Protein AF-0000000067830759 (afdb_homodimer)

InterPro domains:
  IPR006659 Arsenate reductase [TIGR00014] (3-115)
  I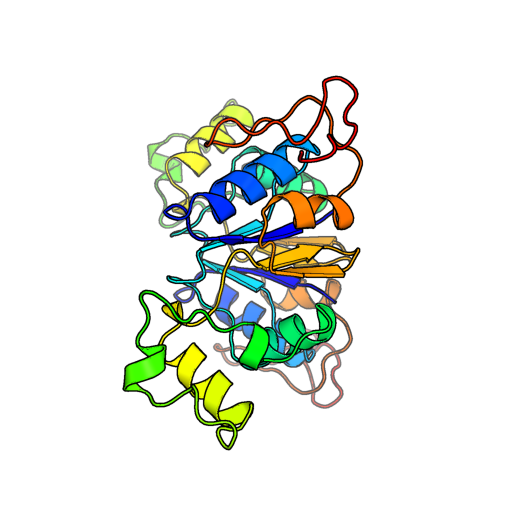PR006659 Arsenate reductase [cd03034] (3-114)
  IPR006660 Arsenate reductase-like [PF03960] (6-113)
  IPR006660 Arsenate reductase-like [PS51353] (2-132)
  IPR006660 Arsenate reductase-like [PTHR30041] (1-116)
  IPR036249 Thioredoxin-like superfamily [SSF52833] (2-135)

Secondary structure (DSSP, 8-state):
---EEEE-TT-HHHHHHHHHHHHTT---EEEETTTSPPPHHHHHHHHHHHTS-TGGGB--TTSSTTTTTTT-TT--HHHHHHHHHH-GGGB-S-EEEETTEEEE-SSGGGGGGGS----S-EE-TTS-EEE-TTSPBP---/---EEEE-TT-HHHHHHHHHHHHTT---EEEETTTSPPPHHHHHHHHHHHTS-TGGGB--TTSSTTTTTTT-TT--HHHHHHHHHH-GGGB-S-EEEETTEEEE-SSGGGGGGGS----S-EE-TTS-EEE-TTSPBP---

Foldseek 3Di:
DEKEKQADPVDQQRVQLCVQQVQLVDDYHYDPCQVPNDALVVLCVLCVQQVHASLVQFDDPPFCCVVVVVVDPVQDSVNSSVVCVVPVNGGQDTWMDAPQTIHRPVRSCVCVSRGPFGCAWDAGPVGRTQAHGNRDGDPDD/DEKEKQADPVDQQRVQLCVQQVQLVDDYHYDPCQVPNDALVVLCVLCVQQVHASLVQFDDPPFCCVVVVVVDPVQDSVNSSVVCVVPVNGGQDTWMDAPQTIHRPVRSCVCVSRGPAGCAWDAGPVGRTQAHGNRDGDPDD

Radius of gyration: 20.32 Å; Cα contacts (8 Å, |Δi|>4): 511; chains: 2; bounding box: 53×56×43 Å

Organism: Methylorubrum extorquens (strain ATCC 14718 / DSM 1338 / JCM 2805 / NCIMB 9133 / AM1) (NCBI:txid272630)

pLDDT: mean 97.2, std 5.73, range [47.38, 98.94]

Nearest PDB structures (foldseek):
  1sd8-assembly1_A  TM=9.709E-01  e=1.105E-21  Escherichia coli
  1j9b-assembly1_A  TM=9.717E-01  e=3.961E-21  Escherichia coli
  1sk2-assembly1_A  TM=9.693E-01  e=5.543E-21  Escherichia coli
  1sjz-assembly1_A  TM=9.707E-01  e=6.341E-21  Escherichia coli
  1sk0-assembly1_A  TM=9.709E-01  e=1.328E-20  Escherichia coli

Structure (mmCIF, N/CA/C/O backbone):
data_AF-0000000067830759-model_v1
#
loop_
_entity.id
_entity.type
_entity.pdbx_description
1 polymer 'Arsenate reductase'
#
loop_
_atom_site.group_PDB
_atom_site.id
_atom_site.type_symbol
_atom_site.label_atom_id
_atom_site.label_alt_id
_atom_site.label_comp_id
_atom_site.label_asym_id
_atom_site.label_entity_id
_atom_site.label_seq_id
_atom_site.pdbx_PDB_ins_code
_atom_site.Cartn_x
_atom_site.Cartn_y
_atom_site.Cartn_z
_atom_site.occupancy
_atom_site.B_iso_or_equiv
_atom_site.auth_seq_id
_atom_site.auth_comp_id
_atom_site.auth_asym_id
_atom_site.auth_atom_id
_atom_site.pdbx_PDB_model_num
ATOM 1 N N . MET A 1 1 ? 9.367 -6.402 8.219 1 93.12 1 MET A N 1
ATOM 2 C CA . MET A 1 1 ? 8.367 -5.402 8.578 1 93.12 1 MET A CA 1
ATOM 3 C C . MET A 1 1 ? 7.707 -4.824 7.332 1 93.12 1 MET A C 1
ATOM 5 O O . MET A 1 1 ? 8.383 -4.551 6.336 1 93.12 1 MET A O 1
ATOM 9 N N . ASP A 1 2 ? 6.395 -4.68 7.363 1 97.56 2 ASP A N 1
ATOM 10 C CA . ASP A 1 2 ? 5.707 -4.047 6.238 1 97.56 2 ASP A CA 1
ATOM 11 C C . ASP A 1 2 ? 5.598 -2.539 6.441 1 97.56 2 ASP A C 1
ATOM 13 O O . ASP A 1 2 ? 5.168 -2.078 7.5 1 97.56 2 ASP A O 1
ATOM 17 N N . VAL A 1 3 ? 6.008 -1.82 5.512 1 98.81 3 VAL A N 1
ATOM 18 C CA . VAL A 1 3 ? 5.898 -0.365 5.48 1 98.81 3 VAL A CA 1
ATOM 19 C C . VAL A 1 3 ? 5.094 0.069 4.262 1 98.81 3 VAL A C 1
ATOM 21 O O . VAL A 1 3 ? 5.324 -0.418 3.15 1 98.81 3 VAL A O 1
ATOM 24 N N . VAL A 1 4 ? 4.113 0.926 4.465 1 98.94 4 VAL A N 1
ATOM 25 C CA . VAL A 1 4 ? 3.383 1.563 3.373 1 98.94 4 VAL A CA 1
ATOM 26 C C . VAL A 1 4 ? 3.748 3.045 3.303 1 98.94 4 VAL A C 1
ATOM 28 O O . VAL A 1 4 ? 3.838 3.717 4.332 1 98.94 4 VAL A O 1
ATOM 31 N N . ILE A 1 5 ? 4.023 3.525 2.156 1 98.94 5 ILE A N 1
ATOM 32 C CA . ILE A 1 5 ? 4.238 4.957 1.984 1 98.94 5 ILE A CA 1
ATOM 33 C C . ILE A 1 5 ? 3.27 5.504 0.938 1 98.94 5 ILE A C 1
ATOM 35 O O . ILE A 1 5 ? 3.215 5 -0.187 1 98.94 5 ILE A O 1
ATOM 39 N N . TYR A 1 6 ? 2.41 6.441 1.299 1 98.94 6 TYR A N 1
ATOM 40 C CA . TYR A 1 6 ? 1.66 7.258 0.351 1 98.94 6 TYR A CA 1
ATOM 41 C C . TYR A 1 6 ? 2.547 8.336 -0.26 1 98.94 6 TYR A C 1
ATOM 43 O O . TYR A 1 6 ? 2.85 9.344 0.388 1 98.94 6 TYR A O 1
ATOM 51 N N . HIS A 1 7 ? 2.861 8.156 -1.511 1 98.81 7 HIS A N 1
ATOM 52 C CA . HIS A 1 7 ? 4.047 8.742 -2.125 1 98.81 7 HIS A CA 1
ATOM 53 C C . HIS A 1 7 ? 3.668 9.625 -3.312 1 98.81 7 HIS A C 1
ATOM 55 O O . HIS A 1 7 ? 2.701 9.336 -4.02 1 98.81 7 HIS A O 1
ATOM 61 N N . ASN A 1 8 ? 4.355 10.711 -3.434 1 98.44 8 ASN A N 1
ATOM 62 C CA . ASN A 1 8 ? 4.398 11.539 -4.637 1 98.44 8 ASN A CA 1
ATOM 63 C C . ASN A 1 8 ? 5.824 11.695 -5.156 1 98.44 8 ASN A C 1
ATOM 65 O O . ASN A 1 8 ? 6.641 12.383 -4.535 1 98.44 8 ASN A O 1
ATOM 69 N N . PRO A 1 9 ? 6.113 11.125 -6.293 1 98 9 PRO A N 1
ATOM 70 C CA . PRO A 1 9 ? 7.492 11.148 -6.781 1 98 9 PRO A CA 1
ATOM 71 C C . PRO A 1 9 ? 7.965 12.547 -7.168 1 98 9 PRO A C 1
ATOM 73 O O . PRO A 1 9 ? 9.164 12.781 -7.324 1 98 9 PRO A O 1
ATOM 76 N N . ASP A 1 10 ? 7.09 13.445 -7.332 1 97.94 10 ASP A N 1
ATOM 77 C CA . ASP A 1 10 ? 7.461 14.805 -7.723 1 97.94 10 ASP A CA 1
ATOM 78 C C . ASP A 1 10 ? 7.797 15.648 -6.5 1 97.94 10 ASP A C 1
ATOM 80 O O . ASP A 1 10 ? 8.195 16.812 -6.633 1 97.94 10 ASP A O 1
ATOM 84 N N . CYS A 1 11 ? 7.652 15.133 -5.383 1 98.38 11 CYS A N 1
ATOM 85 C CA . CYS A 1 11 ? 7.891 15.836 -4.125 1 98.38 11 CYS A CA 1
ATOM 86 C C . CYS A 1 11 ? 9.211 15.406 -3.5 1 98.38 11 CYS A C 1
ATOM 88 O O . CYS A 1 11 ? 9.391 14.227 -3.18 1 98.38 11 CYS A O 1
ATOM 90 N N . GLY A 1 12 ? 10.133 16.375 -3.244 1 98.62 12 GLY A N 1
ATOM 91 C CA . GLY A 1 12 ? 11.438 16.078 -2.664 1 98.62 12 GLY A CA 1
ATOM 92 C C . GLY A 1 12 ? 11.352 15.445 -1.288 1 98.62 12 GLY A C 1
ATOM 93 O O . GLY A 1 12 ? 12.086 14.5 -0.98 1 98.62 12 GLY A O 1
ATOM 94 N N . THR A 1 13 ? 10.484 15.953 -0.471 1 98.62 13 THR A N 1
ATOM 95 C CA . THR A 1 13 ? 10.305 15.391 0.863 1 98.62 13 THR A CA 1
ATOM 96 C C . THR A 1 13 ? 9.883 13.93 0.78 1 98.62 13 THR A C 1
ATOM 98 O O . THR A 1 13 ? 10.383 13.094 1.529 1 98.62 13 THR A O 1
ATOM 101 N N . SER A 1 14 ? 8.992 13.656 -0.14 1 98.81 14 SER A N 1
ATOM 102 C CA . SER A 1 14 ? 8.539 12.281 -0.325 1 98.81 14 SER A CA 1
ATOM 103 C C . SER A 1 14 ? 9.672 11.383 -0.807 1 98.81 14 SER A C 1
ATOM 105 O O . SER A 1 14 ? 9.836 10.266 -0.311 1 98.81 14 SER A O 1
ATOM 107 N N . ARG A 1 15 ? 10.414 11.852 -1.778 1 98.88 15 ARG A N 1
ATOM 108 C CA . ARG A 1 15 ? 11.539 11.07 -2.289 1 98.88 15 ARG A CA 1
ATOM 109 C C . ARG A 1 15 ? 12.586 10.844 -1.201 1 98.88 15 ARG A C 1
ATOM 111 O O . ARG A 1 15 ? 13.141 9.742 -1.09 1 98.88 15 ARG A O 1
ATOM 118 N N . ASN A 1 16 ? 12.852 11.836 -0.396 1 98.88 16 ASN A N 1
ATOM 119 C CA . ASN A 1 16 ? 13.781 11.672 0.713 1 98.88 16 ASN A CA 1
ATOM 120 C C . ASN A 1 16 ? 13.273 10.664 1.735 1 98.88 16 ASN A C 1
ATOM 122 O O . ASN A 1 16 ? 14.047 9.859 2.262 1 98.88 16 ASN A O 1
ATOM 126 N N . THR A 1 17 ? 12 10.75 2.066 1 98.94 17 THR A N 1
ATOM 127 C CA . THR A 1 17 ? 11.398 9.797 2.996 1 98.94 17 THR A CA 1
ATOM 128 C C . THR A 1 17 ? 11.531 8.375 2.467 1 98.94 17 THR A C 1
ATOM 130 O O . THR A 1 17 ? 11.914 7.465 3.205 1 98.94 17 THR A O 1
ATOM 133 N N . LEU A 1 18 ? 11.219 8.211 1.165 1 98.88 18 LEU A N 1
ATOM 134 C CA . LEU A 1 18 ? 11.383 6.91 0.52 1 98.88 18 LEU A CA 1
ATOM 135 C C . LEU A 1 18 ? 12.828 6.43 0.628 1 98.88 18 LEU A C 1
ATOM 137 O O . LEU A 1 18 ? 13.078 5.262 0.937 1 98.88 18 LEU A O 1
ATOM 141 N N . GLY A 1 19 ? 13.781 7.332 0.393 1 98.75 19 GLY A N 1
ATOM 142 C CA . GLY A 1 19 ? 15.195 7.004 0.532 1 98.75 19 GLY A CA 1
ATOM 143 C C . GLY A 1 19 ? 15.562 6.527 1.925 1 98.75 19 GLY A C 1
ATOM 144 O O . GLY A 1 19 ? 16.312 5.566 2.078 1 98.75 19 GLY A O 1
ATOM 145 N N . LEU A 1 20 ? 15.023 7.176 2.918 1 98.81 20 LEU A N 1
ATOM 146 C CA . LEU A 1 20 ? 15.297 6.816 4.305 1 98.81 20 LEU A CA 1
ATOM 147 C C . LEU A 1 20 ? 14.727 5.441 4.633 1 98.81 20 LEU A C 1
ATOM 149 O O . LEU A 1 20 ? 15.336 4.668 5.375 1 98.81 20 LEU A O 1
ATOM 153 N N . ILE A 1 21 ? 13.562 5.102 4.156 1 98.88 21 ILE A N 1
ATOM 154 C CA . ILE A 1 21 ? 12.969 3.785 4.359 1 98.88 21 ILE A CA 1
ATOM 155 C C . ILE A 1 21 ? 13.883 2.713 3.768 1 98.88 21 ILE A C 1
ATOM 157 O O . ILE A 1 21 ? 14.188 1.718 4.426 1 98.88 21 ILE A O 1
ATOM 161 N N . ARG A 1 22 ? 14.336 2.938 2.539 1 98.69 22 ARG A N 1
ATOM 162 C CA . ARG A 1 22 ? 15.188 1.969 1.855 1 98.69 22 ARG A CA 1
ATOM 163 C C . ARG A 1 22 ? 16.562 1.874 2.523 1 98.69 22 ARG A C 1
ATOM 165 O O . ARG A 1 22 ? 17.156 0.798 2.572 1 98.69 22 ARG A O 1
ATOM 172 N N . ASN A 1 23 ? 17.031 3.006 3.07 1 98.56 23 ASN A N 1
ATOM 173 C CA . ASN A 1 23 ? 18.281 3.014 3.801 1 98.56 23 ASN A CA 1
ATOM 174 C C . ASN A 1 23 ? 18.203 2.178 5.074 1 98.56 23 ASN A C 1
ATOM 176 O O . ASN A 1 23 ? 19.234 1.812 5.652 1 98.56 23 ASN A O 1
ATOM 180 N N . ALA A 1 24 ? 17.078 1.89 5.57 1 98.38 24 ALA A N 1
ATOM 181 C CA . ALA A 1 24 ? 16.875 1.008 6.715 1 98.38 24 ALA A CA 1
ATOM 182 C C . ALA A 1 24 ? 16.812 -0.452 6.277 1 98.38 24 ALA A C 1
ATOM 184 O O . ALA A 1 24 ? 16.562 -1.341 7.098 1 98.38 24 ALA A O 1
ATOM 185 N N . GLY A 1 25 ? 16.891 -0.734 4.961 1 97.88 25 GLY A N 1
ATOM 186 C CA . GLY A 1 25 ? 16.891 -2.088 4.426 1 97.88 25 GLY A CA 1
ATOM 187 C C . GLY A 1 25 ? 15.492 -2.582 4.082 1 97.88 25 GLY A C 1
ATOM 188 O O . GLY A 1 25 ? 15.273 -3.787 3.955 1 97.88 25 GLY A O 1
ATOM 189 N N . ILE A 1 26 ? 14.562 -1.688 3.977 1 98.5 26 ILE A N 1
ATOM 190 C CA . ILE A 1 26 ? 13.164 -2.072 3.775 1 98.5 26 ILE A CA 1
ATOM 191 C C . ILE A 1 26 ? 12.695 -1.591 2.406 1 98.5 26 ILE A C 1
ATOM 193 O O . ILE A 1 26 ? 12.867 -0.422 2.055 1 98.5 26 ILE A O 1
ATOM 197 N N . GLU A 1 27 ? 12.18 -2.465 1.561 1 98.5 27 GLU A N 1
ATOM 198 C CA . GLU A 1 27 ? 11.406 -2.035 0.396 1 98.5 27 GLU A CA 1
ATOM 199 C C . GLU A 1 27 ? 9.93 -1.898 0.733 1 98.5 27 GLU A C 1
ATOM 201 O O . GLU A 1 27 ? 9.266 -2.885 1.074 1 98.5 27 GLU A O 1
ATOM 206 N N . PRO A 1 28 ? 9.406 -0.713 0.685 1 98.88 28 PRO A N 1
ATOM 207 C CA . PRO A 1 28 ? 8.039 -0.484 1.142 1 98.88 28 PRO A CA 1
ATOM 208 C C . PRO A 1 28 ? 7 -0.779 0.063 1 98.88 28 PRO A C 1
ATOM 210 O O . PRO A 1 28 ? 7.344 -0.907 -1.114 1 98.88 28 PRO A O 1
ATOM 213 N N . HIS A 1 29 ? 5.785 -0.976 0.48 1 98.88 29 HIS A N 1
ATOM 214 C CA . HIS A 1 29 ? 4.633 -0.839 -0.406 1 98.88 29 HIS A CA 1
ATOM 215 C C . HIS A 1 29 ? 4.379 0.622 -0.759 1 98.88 29 HIS A C 1
ATOM 217 O O . HIS A 1 29 ? 4.047 1.427 0.114 1 98.88 29 HIS A O 1
ATOM 223 N N . VAL A 1 30 ? 4.531 0.949 -2.008 1 98.88 30 VAL A N 1
ATOM 224 C CA . VAL A 1 30 ? 4.375 2.33 -2.451 1 98.88 30 VAL A CA 1
ATOM 225 C C . VAL A 1 30 ? 2.971 2.535 -3.016 1 98.88 30 VAL A C 1
ATOM 227 O O . VAL A 1 30 ? 2.547 1.809 -3.918 1 98.88 30 VAL A O 1
ATOM 230 N N . VAL A 1 31 ? 2.273 3.455 -2.443 1 98.75 31 VAL A N 1
ATOM 231 C CA . VAL A 1 31 ? 0.992 3.893 -2.986 1 98.75 31 VAL A CA 1
ATOM 232 C C . VAL A 1 31 ? 1.136 5.289 -3.586 1 98.75 31 VAL A C 1
ATOM 234 O O . VAL A 1 31 ? 1.355 6.266 -2.861 1 98.75 31 VAL A O 1
ATOM 237 N N . LYS A 1 32 ? 1.03 5.332 -4.879 1 98.44 32 LYS A N 1
ATOM 238 C CA . LYS A 1 32 ? 0.902 6.656 -5.484 1 98.44 32 LYS A CA 1
ATOM 239 C C . LYS A 1 32 ? -0.509 7.207 -5.305 1 98.44 32 LYS A C 1
ATOM 241 O O . LYS A 1 32 ? -1.38 6.988 -6.148 1 98.44 32 LYS A O 1
ATOM 246 N N . TYR A 1 33 ? -0.676 7.992 -4.25 1 98.25 33 TYR A N 1
ATOM 247 C CA . TYR A 1 33 ? -1.995 8.266 -3.689 1 98.25 33 TYR A CA 1
ATOM 248 C C . TYR A 1 33 ? -2.805 9.164 -4.613 1 98.25 33 TYR A C 1
ATOM 250 O O . TYR A 1 33 ? -4.035 9.195 -4.539 1 98.25 33 TYR A O 1
ATOM 258 N N . LEU A 1 34 ? -2.178 9.969 -5.496 1 98 34 LEU A N 1
ATOM 259 C CA . LEU A 1 34 ? -2.934 10.797 -6.43 1 98 34 LEU A CA 1
ATOM 260 C C . LEU A 1 34 ? -3.672 9.938 -7.449 1 98 34 LEU A C 1
ATOM 262 O O . LEU A 1 34 ? -4.758 10.305 -7.902 1 98 34 LEU A O 1
ATOM 266 N N . LYS A 1 35 ? -3.125 8.797 -7.781 1 95.75 35 LYS A N 1
ATOM 267 C CA . LYS A 1 35 ? -3.74 7.871 -8.727 1 95.75 35 LYS A CA 1
ATOM 268 C C . LYS A 1 35 ? -4.66 6.887 -8.008 1 95.75 35 LYS A C 1
ATOM 270 O O . LYS A 1 35 ? -5.664 6.441 -8.57 1 95.75 35 LYS A O 1
ATOM 275 N N . THR A 1 36 ? -4.238 6.512 -6.855 1 96.94 36 THR A N 1
ATOM 276 C CA . THR A 1 36 ? -4.996 5.578 -6.031 1 96.94 36 THR A CA 1
ATOM 277 C C . THR A 1 36 ? -5.141 6.105 -4.605 1 96.94 36 THR A C 1
ATOM 279 O O . THR A 1 36 ? -4.496 5.609 -3.684 1 96.94 36 THR A O 1
ATOM 282 N N . PRO A 1 37 ? -6.039 7.02 -4.453 1 97.69 37 PRO A N 1
ATOM 283 C CA . PRO A 1 37 ? -6.172 7.617 -3.121 1 97.69 37 PRO A CA 1
ATOM 284 C C . PRO A 1 37 ? -6.766 6.656 -2.096 1 97.69 37 PRO A C 1
ATOM 286 O O . PRO A 1 37 ? -7.566 5.785 -2.451 1 97.69 37 PRO A O 1
ATOM 289 N N . PRO A 1 38 ? -6.301 6.77 -0.823 1 98 38 PRO A N 1
ATOM 290 C CA . PRO A 1 38 ? -7.02 6.031 0.218 1 98 38 PRO A CA 1
ATOM 291 C C . PRO A 1 38 ? -8.469 6.484 0.375 1 98 38 PRO A C 1
ATOM 293 O O . PRO A 1 38 ? -8.773 7.66 0.163 1 98 38 PRO A O 1
ATOM 296 N N . ASN A 1 39 ? -9.281 5.543 0.723 1 96.94 39 ASN A N 1
ATOM 297 C CA . ASN A 1 39 ? -10.664 5.934 0.948 1 96.94 39 ASN A CA 1
ATOM 298 C C . ASN A 1 39 ? -10.82 6.738 2.236 1 96.94 39 ASN A C 1
ATOM 300 O O . ASN A 1 39 ? -9.93 6.73 3.088 1 96.94 39 ASN A O 1
ATOM 304 N N . ARG A 1 40 ? -11.961 7.414 2.379 1 97.31 40 ARG A N 1
ATOM 305 C CA . ARG A 1 40 ? -12.148 8.359 3.479 1 97.31 40 ARG A CA 1
ATOM 306 C C . ARG A 1 40 ? -12.047 7.652 4.828 1 97.31 40 ARG A C 1
ATOM 308 O O . ARG A 1 40 ? -11.555 8.234 5.801 1 97.31 40 ARG A O 1
ATOM 315 N N . ILE A 1 41 ? -12.508 6.441 4.938 1 98.19 41 ILE A N 1
ATOM 316 C CA . ILE A 1 41 ? -12.43 5.695 6.188 1 98.19 41 ILE A CA 1
ATOM 317 C C . ILE A 1 41 ? -10.969 5.504 6.59 1 98.19 41 ILE A C 1
ATOM 319 O O . ILE A 1 41 ? -10.594 5.754 7.738 1 98.19 41 ILE A O 1
ATOM 323 N N . LEU A 1 42 ? -10.195 5.082 5.648 1 98.69 42 LEU A N 1
ATOM 324 C CA . LEU A 1 42 ? -8.781 4.867 5.91 1 98.69 42 LEU A CA 1
ATOM 325 C C . LEU A 1 42 ? -8.086 6.184 6.246 1 98.69 42 LEU A C 1
ATOM 327 O O . LEU A 1 42 ? -7.25 6.234 7.152 1 98.69 42 LEU A O 1
ATOM 331 N N . VAL A 1 43 ? -8.414 7.285 5.543 1 98.75 43 VAL A N 1
ATOM 332 C CA . VAL A 1 43 ? -7.816 8.586 5.824 1 98.75 43 VAL A CA 1
ATOM 333 C C . VAL A 1 43 ? -8.078 8.969 7.277 1 98.75 43 VAL A C 1
ATOM 335 O O . VAL A 1 43 ? -7.164 9.414 7.98 1 98.75 43 VAL A O 1
ATOM 338 N N . ARG A 1 44 ? -9.266 8.852 7.723 1 98.62 44 ARG A N 1
ATOM 339 C CA . ARG A 1 44 ? -9.609 9.164 9.102 1 98.62 44 ARG A CA 1
ATOM 340 C C . ARG A 1 44 ? -8.805 8.305 10.07 1 98.62 44 ARG A C 1
ATOM 342 O O . ARG A 1 44 ? -8.273 8.812 11.07 1 98.62 44 ARG A O 1
ATOM 349 N N . GLN A 1 45 ? -8.688 7.039 9.797 1 98.56 45 GLN A N 1
ATOM 350 C CA . GLN A 1 45 ? -7.934 6.121 10.641 1 98.56 45 GLN A CA 1
ATOM 351 C C . GLN A 1 45 ? -6.461 6.52 10.703 1 98.56 45 GLN A C 1
ATOM 353 O O . GLN A 1 45 ? -5.836 6.453 11.758 1 98.56 45 GLN A O 1
ATOM 358 N N . LEU A 1 46 ? -5.949 6.875 9.523 1 98.75 46 LEU A N 1
ATOM 359 C CA . LEU A 1 46 ? -4.543 7.266 9.469 1 98.75 46 LEU A CA 1
ATOM 360 C C . LEU A 1 46 ? -4.293 8.516 10.305 1 98.75 46 LEU A C 1
ATOM 362 O O . LEU A 1 46 ? -3.285 8.609 11.008 1 98.75 46 LEU A O 1
ATOM 366 N N . ALA A 1 47 ? -5.172 9.523 10.219 1 98.69 47 ALA A N 1
ATOM 367 C CA . ALA A 1 47 ? -5.051 10.719 11.055 1 98.69 47 ALA A CA 1
ATOM 368 C C . ALA A 1 47 ? -5.047 10.359 12.539 1 98.69 47 ALA A C 1
ATOM 370 O O . ALA A 1 47 ? -4.188 10.82 13.289 1 98.69 47 ALA A O 1
ATOM 371 N N . GLU A 1 48 ? -5.969 9.508 12.93 1 98.56 48 GLU A N 1
ATOM 372 C CA . GLU A 1 48 ? -6.082 9.078 14.32 1 98.56 48 GLU A CA 1
ATOM 373 C C . GLU A 1 48 ? -4.812 8.375 14.789 1 98.56 48 GLU A C 1
ATOM 375 O O . GLU A 1 48 ? -4.281 8.688 15.852 1 98.56 48 GLU A O 1
ATOM 380 N N . ARG A 1 49 ? -4.312 7.512 14.008 1 98.56 49 ARG A N 1
ATOM 381 C CA . ARG A 1 49 ? -3.129 6.738 14.367 1 98.56 49 ARG A CA 1
ATOM 382 C C . ARG A 1 49 ? -1.885 7.617 14.398 1 98.56 49 ARG A C 1
ATOM 384 O O . ARG A 1 49 ? -0.941 7.344 15.141 1 98.56 49 ARG A O 1
ATOM 391 N N . ALA A 1 50 ? -1.897 8.648 13.586 1 98.56 50 ALA A N 1
ATOM 392 C CA . ALA A 1 50 ? -0.779 9.586 13.57 1 98.56 50 ALA A CA 1
ATOM 393 C C . ALA A 1 50 ? -0.867 10.562 14.742 1 98.56 50 ALA A C 1
ATOM 395 O O . ALA A 1 50 ? 0.063 11.336 14.992 1 98.56 50 ALA A O 1
ATOM 396 N N . GLY A 1 51 ? -2.01 10.586 15.438 1 98.5 51 GLY A N 1
ATOM 397 C CA . GLY A 1 51 ? -2.203 11.477 16.578 1 98.5 51 GLY A CA 1
ATOM 398 C C . GLY A 1 51 ? -2.484 12.914 16.156 1 98.5 51 GLY A C 1
ATOM 399 O O . GLY A 1 51 ? -2.127 13.852 16.875 1 98.5 51 GLY A O 1
ATOM 400 N N . ILE A 1 52 ? -3.045 13.062 15.016 1 98.5 52 ILE A N 1
ATOM 401 C CA . ILE A 1 52 ? -3.359 14.391 14.516 1 98.5 52 ILE A CA 1
ATOM 402 C C . ILE A 1 52 ? -4.809 14.438 14.031 1 98.5 52 ILE A C 1
ATOM 404 O O . ILE A 1 52 ? -5.48 13.398 13.977 1 98.5 52 ILE A O 1
ATOM 408 N N . THR A 1 53 ? -5.305 15.625 13.703 1 98.38 53 THR A N 1
ATOM 409 C CA . THR A 1 53 ? -6.664 15.773 13.188 1 98.38 53 THR A CA 1
ATOM 410 C C . THR A 1 53 ? -6.699 15.57 11.68 1 98.38 53 THR A C 1
ATOM 412 O O . THR A 1 53 ? -5.66 15.609 11.016 1 98.38 53 THR A O 1
ATOM 415 N N . VAL A 1 54 ? -7.867 15.391 11.172 1 98.75 54 VAL A N 1
ATOM 416 C CA . VAL A 1 54 ? -8.031 15.328 9.727 1 98.75 54 VAL A CA 1
ATOM 417 C C . VAL A 1 54 ? -7.539 16.625 9.094 1 98.75 54 VAL A C 1
ATOM 419 O O . VAL A 1 54 ? -6.891 16.609 8.047 1 98.75 54 VAL A O 1
ATOM 422 N N . ARG A 1 55 ? -7.852 17.734 9.773 1 98.62 55 ARG A N 1
ATOM 423 C CA . ARG A 1 55 ? -7.418 19.047 9.273 1 98.62 55 ARG A CA 1
ATOM 424 C C . ARG A 1 55 ? -5.895 19.125 9.203 1 98.62 55 ARG A C 1
ATOM 426 O O . ARG A 1 55 ? -5.348 19.719 8.273 1 98.62 55 ARG A O 1
ATOM 433 N N . ASP A 1 56 ? -5.25 18.547 10.117 1 98.19 56 ASP A N 1
ATOM 434 C CA . ASP A 1 56 ? -3.791 18.562 10.148 1 98.19 56 ASP A CA 1
ATOM 435 C C . ASP A 1 56 ? -3.207 17.812 8.945 1 98.19 56 ASP A C 1
ATOM 437 O O . ASP A 1 56 ? -2.027 17.969 8.633 1 98.19 56 ASP A O 1
ATOM 441 N N . LEU A 1 57 ? -3.936 17.031 8.242 1 98.5 57 LEU A N 1
ATOM 442 C CA . LEU A 1 57 ? -3.465 16.234 7.105 1 98.5 57 LEU A CA 1
ATOM 443 C C . LEU A 1 57 ? -3.566 17.031 5.809 1 98.5 57 LEU A C 1
ATOM 445 O O . LEU A 1 57 ? -3.123 16.578 4.758 1 98.5 57 LEU A O 1
ATOM 449 N N . LEU A 1 58 ? -4.121 18.156 5.879 1 98.69 58 LEU A N 1
ATOM 450 C CA . LEU A 1 58 ? -4.387 18.891 4.645 1 98.69 58 LEU A CA 1
ATOM 451 C C . LEU A 1 58 ? -3.141 19.641 4.18 1 98.69 58 LEU A C 1
ATOM 453 O O . LEU A 1 58 ? -2.414 20.219 4.996 1 98.69 58 LEU A O 1
ATOM 457 N N . ARG A 1 59 ? -3.018 19.531 2.9 1 98.38 59 ARG A N 1
ATOM 458 C CA . ARG A 1 59 ? -2.066 20.375 2.186 1 98.38 59 ARG A CA 1
ATOM 459 C C . ARG A 1 59 ? -2.73 21.672 1.704 1 98.38 59 ARG A C 1
ATOM 461 O O . ARG A 1 59 ? -3.793 21.625 1.081 1 98.38 59 ARG A O 1
ATOM 468 N N . GLU A 1 60 ? -2.119 22.766 1.99 1 97.81 60 GLU A N 1
ATOM 469 C CA . GLU A 1 60 ? -2.721 24.047 1.627 1 97.81 60 GLU A CA 1
ATOM 470 C C . GLU A 1 60 ? -2.182 24.562 0.292 1 97.81 60 GLU A C 1
ATOM 472 O O . GLU A 1 60 ? -2.947 24.797 -0.641 1 97.81 60 GLU A O 1
ATOM 477 N N . LYS A 1 61 ? -0.895 24.625 0.207 1 97.12 61 LYS A N 1
ATOM 478 C CA . LYS A 1 61 ? -0.252 25.219 -0.963 1 97.12 61 LYS A CA 1
ATOM 479 C C . LYS A 1 61 ? -0.411 24.328 -2.189 1 97.12 61 LYS A C 1
ATOM 481 O O . LYS A 1 61 ? -0.25 23.109 -2.1 1 97.12 61 LYS A O 1
ATOM 486 N N . GLY A 1 62 ? -0.687 24.969 -3.277 1 97.56 62 GLY A N 1
ATOM 487 C CA . GLY A 1 62 ? -0.78 24.234 -4.523 1 97.56 62 GLY A CA 1
ATOM 488 C C . GLY A 1 62 ? -2.031 23.375 -4.617 1 97.56 62 GLY A C 1
ATOM 489 O O . GLY A 1 62 ? -2.068 22.406 -5.375 1 97.56 62 GLY A O 1
ATOM 490 N N . THR A 1 63 ? -2.984 23.609 -3.852 1 98.5 63 THR A N 1
ATOM 491 C CA . THR A 1 63 ? -4.23 22.859 -3.826 1 98.5 63 THR A CA 1
ATOM 492 C C . THR A 1 63 ? -5.434 23.797 -3.865 1 98.5 63 THR A C 1
ATOM 494 O O . THR A 1 63 ? -5.281 25.016 -3.73 1 98.5 63 THR A O 1
ATOM 497 N N . PRO A 1 64 ? -6.594 23.328 -4.023 1 98.56 64 PRO A N 1
ATOM 498 C CA . PRO A 1 64 ? -7.777 24.188 -4.004 1 98.56 64 PRO A CA 1
ATOM 499 C C . PRO A 1 64 ? -8.227 24.531 -2.586 1 98.56 64 PRO A C 1
ATOM 501 O O . PRO A 1 64 ? -9.367 24.953 -2.381 1 98.56 64 PRO A O 1
ATOM 504 N N . TYR A 1 65 ? -7.434 24.328 -1.641 1 98.62 65 TYR A N 1
ATOM 505 C CA . TYR A 1 65 ? -7.715 24.516 -0.22 1 98.62 65 TYR A CA 1
ATOM 506 C C . TYR A 1 65 ? -8.414 25.844 0.034 1 98.62 65 TYR A C 1
ATOM 508 O O . TYR A 1 65 ? -9.492 25.875 0.63 1 98.62 65 TYR A O 1
ATOM 516 N N . ALA A 1 66 ? -7.855 26.875 -0.386 1 98.25 66 ALA A N 1
ATOM 517 C CA . ALA A 1 66 ? -8.406 28.219 -0.169 1 98.25 66 ALA A CA 1
ATOM 518 C C . ALA A 1 66 ? -9.695 28.406 -0.96 1 98.25 66 ALA A C 1
ATOM 520 O O . ALA A 1 66 ? -10.68 28.922 -0.428 1 98.25 66 ALA A O 1
ATOM 521 N N . ASP A 1 67 ? -9.695 28 -2.229 1 98.44 67 ASP A N 1
ATOM 522 C CA . ASP A 1 67 ? -10.844 28.156 -3.105 1 98.44 67 ASP A CA 1
ATOM 523 C C . ASP A 1 67 ? -12.07 27.422 -2.545 1 98.44 67 ASP A C 1
ATOM 525 O O . ASP A 1 67 ? -13.203 27.875 -2.736 1 98.44 67 ASP A O 1
ATOM 529 N N . LEU A 1 68 ? -11.812 26.328 -1.845 1 98.5 68 LEU A N 1
ATOM 530 C CA . LEU A 1 68 ? -12.898 25.516 -1.325 1 98.5 68 LEU A CA 1
ATOM 531 C C . LEU A 1 68 ? -13.328 25.984 0.062 1 98.5 68 LEU A C 1
ATOM 533 O O . LEU A 1 68 ? -14.227 25.406 0.671 1 98.5 68 LEU A O 1
ATOM 537 N N . GLY A 1 69 ? -12.617 26.984 0.614 1 98.5 69 GLY A N 1
ATOM 538 C CA . GLY A 1 69 ? -12.969 27.547 1.91 1 98.5 69 GLY A CA 1
ATOM 539 C C . GLY A 1 69 ? -12.625 26.625 3.068 1 98.5 69 GLY A C 1
ATOM 540 O O . GLY A 1 69 ? -13.305 26.625 4.094 1 98.5 69 GLY A O 1
ATOM 541 N N . LEU A 1 70 ? -11.602 25.859 2.975 1 98.56 70 LEU A N 1
ATOM 542 C CA . LEU A 1 70 ? -11.312 24.812 3.951 1 98.56 70 LEU A CA 1
ATOM 543 C C . LEU A 1 70 ? -10.602 25.391 5.172 1 98.56 70 LEU A C 1
ATOM 545 O O . LEU A 1 70 ? -10.438 24.703 6.18 1 98.56 70 LEU A O 1
ATOM 549 N N . ALA A 1 71 ? -10.227 26.625 5.129 1 97.75 71 ALA A N 1
ATOM 550 C CA . ALA A 1 71 ? -9.594 27.297 6.27 1 97.75 71 ALA A CA 1
ATOM 551 C C . ALA A 1 71 ? -10.625 27.609 7.352 1 97.75 71 ALA A C 1
ATOM 553 O O . ALA A 1 71 ? -10.258 27.922 8.484 1 97.75 71 ALA A O 1
ATOM 554 N N . ASP A 1 72 ? -11.875 27.641 7.008 1 98.31 72 ASP A N 1
ATOM 555 C CA . ASP A 1 72 ? -12.953 27.922 7.949 1 98.31 72 ASP A CA 1
ATOM 556 C C . ASP A 1 72 ? -13.016 26.875 9.055 1 98.31 72 ASP A C 1
ATOM 558 O O . ASP A 1 72 ? -13.227 25.688 8.789 1 98.31 72 ASP A O 1
ATOM 562 N N . PRO A 1 73 ? -12.922 27.281 10.289 1 97.06 73 PRO A N 1
ATOM 563 C CA . PRO A 1 73 ? -12.883 26.328 11.398 1 97.06 73 PRO A CA 1
ATOM 564 C C . PRO A 1 73 ? -14.211 25.594 11.594 1 97.06 73 PRO A C 1
ATOM 566 O O . PRO A 1 73 ? -14.266 24.594 12.32 1 97.06 73 PRO A O 1
ATOM 569 N N . SER A 1 74 ? -15.203 26.047 10.992 1 98.12 74 SER A N 1
ATOM 570 C CA . SER A 1 74 ? -16.516 25.422 11.148 1 98.12 74 SER A CA 1
ATOM 571 C C . SER A 1 74 ? -16.641 24.203 10.227 1 98.12 74 SER A C 1
ATOM 573 O O . SER A 1 74 ? -17.562 23.406 10.383 1 98.12 74 SER A O 1
ATOM 575 N N . VAL A 1 75 ? -15.75 24.094 9.242 1 98.44 75 VAL A N 1
ATOM 576 C CA . VAL A 1 75 ? -15.766 22.938 8.359 1 98.44 75 VAL A CA 1
ATOM 577 C C . VAL A 1 75 ? -15.453 21.672 9.164 1 98.44 75 VAL A C 1
ATOM 579 O O . VAL A 1 75 ? -14.445 21.609 9.867 1 98.44 75 VAL A O 1
ATOM 582 N N . THR A 1 76 ? -16.312 20.672 9.062 1 98.38 76 THR A N 1
ATOM 583 C CA . THR A 1 76 ? -16.219 19.484 9.891 1 98.38 76 THR A CA 1
ATOM 584 C C . THR A 1 76 ? -15.242 18.484 9.281 1 98.38 76 THR A C 1
ATOM 586 O O . THR A 1 76 ? -14.883 18.594 8.109 1 98.38 76 THR A O 1
ATOM 589 N N . ASP A 1 77 ? -14.891 17.547 10.086 1 98.31 77 ASP A N 1
ATOM 590 C CA . ASP A 1 77 ? -14.031 16.484 9.594 1 98.31 77 ASP A CA 1
ATOM 591 C C . ASP A 1 77 ? -14.664 15.766 8.398 1 98.31 77 ASP A C 1
ATOM 593 O O . ASP A 1 77 ? -13.977 15.438 7.43 1 98.31 77 ASP A O 1
ATOM 597 N N . ASP A 1 78 ? -15.93 15.508 8.5 1 98.5 78 ASP A N 1
ATOM 598 C CA . ASP A 1 78 ? -16.609 14.828 7.406 1 98.5 78 ASP A CA 1
ATOM 599 C C . ASP A 1 78 ? -16.531 15.648 6.117 1 98.5 78 ASP A C 1
ATOM 601 O O . ASP A 1 78 ? -16.312 15.086 5.039 1 98.5 78 ASP A O 1
ATOM 605 N N . GLN A 1 79 ? -16.672 16.875 6.262 1 98.69 79 GLN A N 1
ATOM 606 C CA . GLN A 1 79 ? -16.578 17.75 5.102 1 98.69 79 GLN A CA 1
ATOM 607 C C . GLN A 1 79 ? -15.148 17.781 4.555 1 98.69 79 GLN A C 1
ATOM 609 O O . GLN A 1 79 ? -14.945 17.844 3.34 1 98.69 79 GLN A O 1
ATOM 614 N N . LEU A 1 80 ? -14.211 17.812 5.438 1 98.81 80 LEU A N 1
ATOM 615 C CA . LEU A 1 80 ? -12.812 17.75 5.016 1 98.81 80 LEU A CA 1
ATOM 616 C C . LEU A 1 80 ? -12.539 16.438 4.27 1 98.81 80 LEU A C 1
ATOM 618 O O . LEU A 1 80 ? -11.859 16.453 3.234 1 98.81 80 LEU A O 1
ATOM 622 N N . LEU A 1 81 ? -13.031 15.391 4.777 1 98.75 81 LEU A N 1
ATOM 623 C CA . LEU A 1 81 ? -12.836 14.086 4.145 1 98.75 81 LEU A CA 1
ATOM 624 C C . LEU A 1 81 ? -13.5 14.047 2.771 1 98.75 81 LEU A C 1
ATOM 626 O O . LEU A 1 81 ? -12.953 13.461 1.833 1 98.75 81 LEU A O 1
ATOM 630 N N . ASP A 1 82 ? -14.656 14.672 2.635 1 98.31 82 ASP A N 1
ATOM 631 C CA . ASP A 1 82 ? -15.297 14.805 1.328 1 98.31 82 ASP A CA 1
ATOM 632 C C . ASP A 1 82 ? -14.391 15.547 0.348 1 98.31 82 ASP A C 1
ATOM 634 O O . ASP A 1 82 ? -14.258 15.141 -0.811 1 98.31 82 ASP A O 1
ATOM 638 N N . ALA A 1 83 ? -13.844 16.609 0.824 1 98.69 83 ALA A N 1
ATOM 639 C CA . ALA A 1 83 ? -12.961 17.406 -0.016 1 98.69 83 ALA A CA 1
ATOM 640 C C . ALA A 1 83 ? -11.742 16.609 -0.461 1 98.69 83 ALA A C 1
ATOM 642 O O . ALA A 1 83 ? -11.344 16.672 -1.628 1 98.69 83 ALA A O 1
ATOM 643 N N . ILE A 1 84 ? -11.203 15.836 0.438 1 98.62 84 ILE A N 1
ATOM 644 C CA . ILE A 1 84 ? -10.031 15.023 0.121 1 98.62 84 ILE A CA 1
ATOM 645 C C . ILE A 1 84 ? -10.398 13.977 -0.93 1 98.62 84 ILE A C 1
ATOM 647 O O . ILE A 1 84 ? -9.633 13.727 -1.861 1 98.62 84 ILE A O 1
ATOM 651 N N . GLU A 1 85 ? -11.516 13.375 -0.738 1 97.44 85 GLU A N 1
ATOM 652 C CA . GLU A 1 85 ? -11.984 12.383 -1.694 1 97.44 85 GLU A CA 1
ATOM 653 C C . GLU A 1 85 ? -12.148 12.984 -3.086 1 97.44 85 GLU A C 1
ATOM 655 O O . GLU A 1 85 ? -11.781 12.367 -4.086 1 97.44 85 GLU A O 1
ATOM 660 N N . ALA A 1 86 ? -12.648 14.148 -3.115 1 98 86 ALA A N 1
ATOM 661 C CA . ALA A 1 86 ? -12.891 14.836 -4.387 1 98 86 ALA A CA 1
ATOM 662 C C . ALA A 1 86 ? -11.586 15.367 -4.973 1 98 86 ALA A C 1
ATOM 664 O O . ALA A 1 86 ? -11.438 15.461 -6.191 1 98 86 ALA A O 1
ATOM 665 N N . HIS A 1 87 ? -10.648 15.805 -4.191 1 98.62 87 HIS A N 1
ATOM 666 C CA . HIS A 1 87 ? -9.367 16.375 -4.57 1 98.62 87 HIS A CA 1
ATOM 667 C C . HIS A 1 87 ? -8.227 15.758 -3.768 1 98.62 87 HIS A C 1
ATOM 669 O O . HIS A 1 87 ? -7.688 16.391 -2.859 1 98.62 87 HIS A O 1
ATOM 675 N N . PRO A 1 88 ? -7.766 14.609 -4.168 1 98.62 88 PRO A N 1
ATOM 676 C CA . PRO A 1 88 ? -6.758 13.898 -3.379 1 98.62 88 PRO A CA 1
ATOM 677 C C . PRO A 1 88 ? -5.492 14.727 -3.152 1 98.62 88 PRO A C 1
ATOM 679 O O . PRO A 1 88 ? -4.727 14.445 -2.225 1 98.62 88 PRO A O 1
ATOM 682 N N . ILE A 1 89 ? -5.273 15.727 -4.07 1 98.69 89 ILE A N 1
ATOM 683 C CA . ILE A 1 89 ? -4.086 16.578 -3.953 1 98.69 89 ILE A CA 1
ATOM 684 C C . ILE A 1 89 ? -4.105 17.312 -2.617 1 98.69 89 ILE A C 1
ATOM 686 O O . ILE A 1 89 ? -3.088 17.859 -2.191 1 98.69 89 ILE A O 1
ATOM 690 N N . LEU A 1 90 ? -5.262 17.391 -1.909 1 98.88 90 LEU A N 1
ATOM 691 C CA . LEU A 1 90 ? -5.398 18.031 -0.607 1 98.88 90 LEU A CA 1
ATOM 692 C C . LEU A 1 90 ? -4.703 17.219 0.479 1 98.88 90 LEU A C 1
ATOM 694 O O . LEU A 1 90 ? -4.418 17.734 1.562 1 98.88 90 LEU A O 1
ATOM 698 N N . LEU A 1 91 ? -4.574 15.906 0.286 1 98.75 91 LEU A N 1
ATOM 699 C CA . LEU A 1 91 ? -3.889 15.07 1.263 1 98.75 91 LEU A CA 1
ATOM 700 C C . LEU A 1 91 ? -2.391 15.367 1.271 1 98.75 91 LEU A C 1
ATOM 702 O O . LEU A 1 91 ? -1.727 15.25 0.24 1 98.75 91 LEU A O 1
ATOM 706 N N . ASN A 1 92 ? -1.961 15.797 2.43 1 98.25 92 ASN A N 1
ATOM 707 C CA . ASN A 1 92 ? -0.526 16.031 2.557 1 98.25 92 ASN A CA 1
ATOM 708 C C . ASN A 1 92 ? 0.267 14.734 2.465 1 98.25 92 ASN A C 1
ATOM 710 O O . ASN A 1 92 ? -0.279 13.656 2.688 1 98.25 92 ASN A O 1
ATOM 714 N N . ARG A 1 93 ? 1.534 14.828 2.104 1 98.38 93 ARG A N 1
ATOM 715 C CA . ARG A 1 93 ? 2.393 13.672 1.865 1 98.38 93 ARG A CA 1
ATOM 716 C C . ARG A 1 93 ? 3.828 13.953 2.289 1 98.38 93 ARG A C 1
ATOM 718 O O . ARG A 1 93 ? 4.219 15.117 2.438 1 98.38 93 ARG A O 1
ATOM 725 N N . PRO A 1 94 ? 4.676 12.898 2.492 1 98.81 94 PRO A N 1
ATOM 726 C CA . PRO A 1 94 ? 4.238 11.5 2.516 1 98.81 94 PRO A CA 1
ATOM 727 C C . PRO A 1 94 ? 3.645 11.086 3.859 1 98.81 94 PRO A C 1
ATOM 729 O O . PRO A 1 94 ? 4.059 11.602 4.902 1 98.81 94 PRO A O 1
ATOM 732 N N . LEU A 1 95 ? 2.627 10.289 3.82 1 98.88 95 LEU A N 1
ATOM 733 C CA . LEU A 1 95 ? 2.209 9.531 4.988 1 98.88 95 LEU A CA 1
ATOM 734 C C . LEU A 1 95 ? 2.859 8.148 5 1 98.88 95 LEU A C 1
ATOM 736 O O . LEU A 1 95 ? 2.893 7.465 3.973 1 98.88 95 LEU A O 1
ATOM 740 N N . VAL A 1 96 ? 3.41 7.785 6.09 1 98.94 96 VAL A N 1
ATOM 741 C CA . VAL A 1 96 ? 4.062 6.488 6.219 1 98.94 96 VAL A CA 1
ATOM 742 C C . VAL A 1 96 ? 3.361 5.664 7.297 1 98.94 96 VAL A C 1
ATOM 744 O O . VAL A 1 96 ? 3.021 6.184 8.359 1 98.94 96 VAL A O 1
ATOM 747 N N . VAL A 1 97 ? 3.104 4.426 6.977 1 98.94 97 VAL A N 1
ATOM 748 C CA . VAL A 1 97 ? 2.434 3.48 7.863 1 98.94 97 VAL A CA 1
ATOM 749 C C . VAL A 1 97 ? 3.355 2.301 8.156 1 98.94 97 VAL A C 1
ATOM 751 O O . VAL A 1 97 ? 3.857 1.653 7.234 1 98.94 97 VAL A O 1
ATOM 754 N N . THR A 1 98 ? 3.662 2.027 9.445 1 98.75 98 THR A N 1
ATOM 755 C CA . THR A 1 98 ? 4.43 0.874 9.906 1 98.75 98 THR A CA 1
ATOM 756 C C . THR A 1 98 ? 3.773 0.239 11.125 1 98.75 98 THR A C 1
ATOM 758 O O . THR A 1 98 ? 2.842 0.804 11.703 1 98.75 98 THR A O 1
ATOM 761 N N . PRO A 1 99 ? 4.266 -0.944 11.516 1 97.75 99 PRO A N 1
ATOM 762 C CA . PRO A 1 99 ? 3.762 -1.525 12.758 1 97.75 99 PRO A CA 1
ATOM 763 C C . PRO A 1 99 ? 4.047 -0.647 13.977 1 97.75 99 PRO A C 1
ATOM 765 O O . PRO A 1 99 ? 3.393 -0.792 15.016 1 97.75 99 PRO A O 1
ATOM 768 N N . LYS A 1 100 ? 4.953 0.25 13.891 1 97.81 100 LYS A N 1
ATOM 769 C CA . LYS A 1 100 ? 5.324 1.105 15.016 1 97.81 100 LYS A CA 1
ATOM 770 C C . LYS A 1 100 ? 4.414 2.326 15.102 1 97.81 100 LYS A C 1
ATOM 772 O O . LYS A 1 100 ? 4.395 3.021 16.125 1 97.81 100 LYS A O 1
ATOM 777 N N . GLY A 1 101 ? 3.703 2.6 14.008 1 98.31 101 GLY A N 1
ATOM 778 C CA . GLY A 1 101 ? 2.826 3.76 14 1 98.31 101 GLY A CA 1
ATOM 779 C C . GLY A 1 101 ? 2.678 4.383 12.625 1 98.31 101 GLY A C 1
ATOM 780 O O . GLY A 1 101 ? 3.02 3.764 11.617 1 98.31 101 GLY A O 1
ATOM 781 N N . VAL A 1 102 ? 2.047 5.539 12.578 1 98.81 102 VAL A N 1
ATOM 782 C CA . VAL A 1 102 ? 1.799 6.32 11.367 1 98.81 102 VAL A CA 1
ATOM 783 C C . VAL A 1 102 ? 2.303 7.746 11.555 1 98.81 102 VAL A C 1
ATOM 785 O O . VAL A 1 102 ? 2.178 8.312 12.648 1 98.81 102 VAL A O 1
ATOM 788 N N . ALA A 1 103 ? 2.844 8.328 10.477 1 98.81 103 ALA A N 1
ATOM 789 C CA . ALA A 1 103 ? 3.279 9.719 10.594 1 98.81 103 ALA A CA 1
ATOM 790 C C . ALA A 1 103 ? 3.211 10.438 9.25 1 98.81 103 ALA A C 1
ATOM 792 O O . ALA A 1 103 ? 3.518 9.844 8.211 1 98.81 103 ALA A O 1
ATOM 793 N N . LEU A 1 104 ? 2.729 11.617 9.305 1 98.75 104 LEU A N 1
ATOM 794 C CA . LEU A 1 104 ? 3.033 12.57 8.242 1 98.75 104 LEU A CA 1
ATOM 795 C C . LEU A 1 104 ? 4.492 13.008 8.305 1 98.75 104 LEU A C 1
ATOM 797 O O . LEU A 1 104 ? 4.902 13.648 9.273 1 98.75 104 LEU A O 1
ATOM 801 N N . CYS A 1 105 ? 5.309 12.75 7.312 1 98.56 105 CYS A N 1
ATOM 802 C CA . CYS A 1 105 ? 6.758 12.852 7.441 1 98.56 105 CYS A CA 1
ATOM 803 C C . CYS A 1 105 ? 7.27 14.148 6.816 1 98.56 105 CYS A C 1
ATOM 805 O O . CYS A 1 105 ? 8.031 14.109 5.852 1 98.56 105 CYS A O 1
ATOM 807 N N . ARG A 1 106 ? 6.84 15.172 7.488 1 97.56 106 ARG A N 1
ATOM 808 C CA . ARG A 1 106 ? 7.312 16.531 7.203 1 97.56 106 ARG A CA 1
ATOM 809 C C . ARG A 1 106 ? 7.859 17.188 8.461 1 97.56 106 ARG A C 1
ATOM 811 O O . ARG A 1 106 ? 7.113 17.828 9.211 1 97.56 106 ARG A O 1
ATOM 818 N N . PRO A 1 107 ? 9.094 17.094 8.523 1 97.44 107 PRO A N 1
ATOM 819 C CA . PRO A 1 107 ? 10.164 16.797 7.562 1 97.44 107 PRO A CA 1
ATOM 820 C C . PRO A 1 107 ? 10.367 15.305 7.355 1 97.44 107 PRO A C 1
ATOM 822 O O . PRO A 1 107 ? 9.844 14.492 8.125 1 97.44 107 PRO A O 1
ATOM 825 N N . SER A 1 108 ? 11.219 14.953 6.328 1 98.5 108 SER A N 1
ATOM 826 C CA . SER A 1 108 ? 11.414 13.562 5.938 1 98.5 108 SER A CA 1
ATOM 827 C C . SER A 1 108 ? 12 12.742 7.082 1 98.5 108 SER A C 1
ATOM 829 O O . SER A 1 108 ? 11.68 11.562 7.238 1 98.5 108 SER A O 1
ATOM 831 N N . GLU A 1 109 ? 12.82 13.297 7.891 1 97 109 GLU A N 1
ATOM 832 C CA . GLU A 1 109 ? 13.531 12.547 8.914 1 97 109 GLU A CA 1
ATOM 833 C C . GLU A 1 109 ? 12.586 12.062 10.008 1 97 109 GLU A C 1
ATOM 835 O O . GLU A 1 109 ? 12.953 11.211 10.828 1 97 109 GLU A O 1
ATOM 840 N N . ALA A 1 110 ? 11.359 12.625 10.078 1 97.81 110 ALA A N 1
ATOM 841 C CA . ALA A 1 110 ? 10.359 12.141 11.023 1 97.81 110 ALA A CA 1
ATOM 842 C C . ALA A 1 110 ? 10.125 10.641 10.852 1 97.81 110 ALA A C 1
ATOM 844 O O . ALA A 1 110 ? 9.75 9.953 11.805 1 97.81 110 ALA A O 1
ATOM 845 N N . VAL A 1 111 ? 10.445 10.078 9.711 1 98.75 111 VAL A N 1
ATOM 846 C CA . VAL A 1 111 ? 10.188 8.672 9.414 1 98.75 111 VAL A CA 1
ATOM 847 C C . VAL A 1 111 ? 11.133 7.797 10.227 1 98.75 111 VAL A C 1
ATOM 849 O O . VAL A 1 111 ? 10.852 6.617 10.453 1 98.75 111 VAL A O 1
ATOM 852 N N . LEU A 1 112 ? 12.211 8.312 10.68 1 98.44 112 LEU A N 1
ATOM 853 C CA . LEU A 1 112 ? 13.227 7.547 11.391 1 98.44 112 LEU A CA 1
ATOM 854 C C . LEU A 1 112 ? 12.648 6.941 12.664 1 98.44 112 LEU A C 1
ATOM 856 O O . LEU A 1 112 ? 13.055 5.848 13.078 1 98.44 112 LEU A O 1
ATOM 860 N N . ASP A 1 113 ? 11.664 7.605 13.219 1 98.12 113 ASP A N 1
ATOM 861 C CA . ASP A 1 113 ? 11.047 7.121 14.453 1 98.12 113 ASP A CA 1
ATOM 862 C C . ASP A 1 113 ? 10.195 5.883 14.195 1 98.12 113 ASP A C 1
ATOM 864 O O . ASP A 1 113 ? 9.812 5.176 15.133 1 98.12 113 ASP A O 1
ATOM 868 N N . LEU A 1 114 ? 9.898 5.609 12.938 1 98.56 114 LEU A 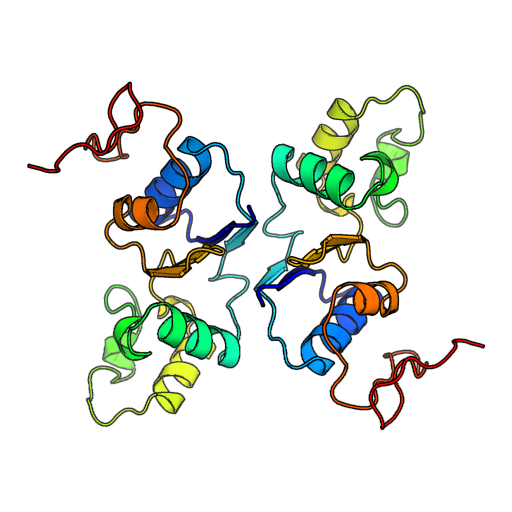N 1
ATOM 869 C CA . LEU A 1 114 ? 9 4.512 12.578 1 98.56 114 LEU A CA 1
ATOM 870 C C . LEU A 1 114 ? 9.789 3.328 12.031 1 98.56 114 LEU A C 1
ATOM 872 O O . LEU A 1 114 ? 9.203 2.328 11.617 1 98.56 114 LEU A O 1
ATOM 876 N N . LEU A 1 115 ? 11.07 3.42 11.945 1 98.44 115 LEU A N 1
ATOM 877 C CA . LEU A 1 115 ? 11.883 2.449 11.227 1 98.44 115 LEU A CA 1
ATOM 878 C C . LEU A 1 115 ? 12.898 1.796 12.156 1 98.44 115 LEU A C 1
ATOM 880 O O . LEU A 1 115 ? 13.234 2.35 13.203 1 98.44 115 LEU A O 1
ATOM 884 N N . PRO A 1 116 ? 13.414 0.578 11.773 1 97.69 116 PRO A N 1
ATOM 885 C CA . PRO A 1 116 ? 14.617 0.073 12.43 1 97.69 116 PRO A CA 1
ATOM 886 C C . PRO A 1 116 ? 1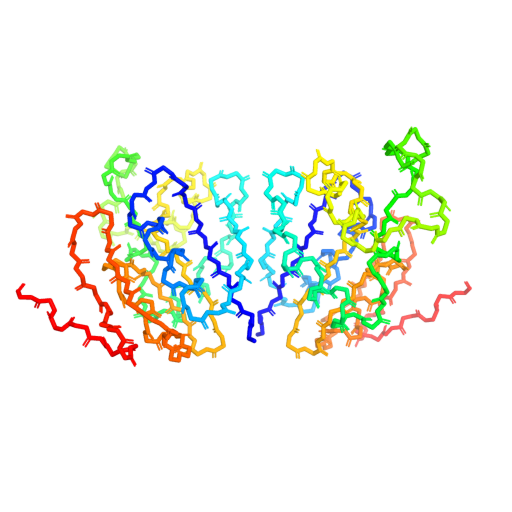5.844 0.944 12.156 1 97.69 116 PRO A C 1
ATOM 888 O O . PRO A 1 116 ? 15.742 1.972 11.484 1 97.69 116 PRO A O 1
ATOM 891 N N . ALA A 1 117 ? 16.953 0.47 12.672 1 96.81 117 ALA A N 1
ATOM 892 C CA . ALA A 1 117 ? 18.188 1.229 12.523 1 96.81 117 ALA A CA 1
ATOM 893 C C . ALA A 1 117 ? 18.562 1.409 11.055 1 96.81 117 ALA A C 1
ATOM 895 O O . ALA A 1 117 ? 18.391 0.491 10.25 1 96.81 117 ALA A O 1
ATOM 896 N N . GLN A 1 118 ? 19.078 2.549 10.766 1 98.19 118 GLN A N 1
ATOM 897 C CA . GLN A 1 118 ? 19.609 2.822 9.43 1 98.19 118 GLN A CA 1
ATOM 898 C C . GLN A 1 118 ? 20.859 1.998 9.164 1 98.19 118 GLN A C 1
ATOM 900 O O . GLN A 1 118 ? 21.609 1.668 10.086 1 98.19 118 GLN A O 1
ATOM 905 N N . GLN A 1 119 ? 21.047 1.656 7.91 1 97.31 119 GLN A N 1
ATOM 906 C CA . GLN A 1 119 ? 22.156 0.764 7.57 1 97.31 119 GLN A CA 1
ATOM 907 C C . GLN A 1 119 ? 23.406 1.554 7.215 1 97.31 119 GLN A C 1
ATOM 909 O O . GLN A 1 119 ? 24.516 0.994 7.168 1 97.31 119 GLN A O 1
ATOM 914 N N . GLY A 1 120 ? 23.281 2.877 6.91 1 97.19 120 GLY A N 1
ATOM 915 C CA . GLY A 1 120 ? 24.406 3.73 6.562 1 97.19 120 GLY A CA 1
ATOM 916 C C . GLY A 1 120 ? 24.016 5.195 6.445 1 97.19 120 GLY A C 1
ATOM 917 O O . GLY A 1 120 ? 22.922 5.594 6.84 1 97.19 120 GLY A O 1
ATOM 918 N N . GLU A 1 121 ? 24.969 5.91 5.938 1 98 121 GLU A N 1
ATOM 919 C CA . GLU A 1 121 ? 24.797 7.352 5.805 1 98 121 GLU A CA 1
ATOM 920 C C . GLU A 1 121 ? 23.688 7.684 4.824 1 98 121 GLU A C 1
ATOM 922 O O . GLU A 1 121 ? 23.5 6.996 3.816 1 98 121 GLU A O 1
ATOM 927 N N . PHE A 1 122 ? 23.016 8.766 5.219 1 98.62 122 PHE A N 1
ATOM 928 C CA . PHE A 1 122 ? 21.984 9.25 4.305 1 98.62 122 PHE A CA 1
ATOM 929 C C . PHE A 1 122 ? 21.984 10.773 4.258 1 98.62 122 PHE A C 1
ATOM 931 O O . PHE A 1 122 ? 21.906 11.43 5.297 1 98.62 122 PHE A O 1
ATOM 938 N N . THR A 1 123 ? 22.062 11.32 3.025 1 98.31 123 THR A N 1
ATOM 939 C CA . THR A 1 123 ? 21.984 12.75 2.738 1 98.31 123 THR A CA 1
ATOM 940 C C . THR A 1 123 ? 20.781 13.055 1.853 1 98.31 123 THR A C 1
ATOM 942 O O . THR A 1 123 ? 20.594 12.43 0.808 1 98.31 123 THR A O 1
ATOM 945 N N . LYS A 1 124 ? 20.062 14.023 2.328 1 97.75 124 LYS A N 1
ATOM 946 C CA . LYS A 1 124 ? 18.891 14.422 1.561 1 97.75 124 LYS A CA 1
ATOM 947 C C . LYS A 1 124 ? 19.297 15.102 0.257 1 97.75 124 LYS A C 1
ATOM 949 O O . LYS A 1 124 ? 20.469 15.43 0.056 1 97.75 124 LYS A O 1
ATOM 954 N N . GLU A 1 125 ? 18.297 15.234 -0.574 1 98.06 125 GLU A N 1
ATOM 955 C CA . GLU A 1 125 ? 18.531 15.789 -1.904 1 98.06 125 GLU A CA 1
ATOM 956 C C . GLU A 1 125 ? 19.031 17.219 -1.822 1 98.06 125 GLU A C 1
ATOM 958 O O . GLU A 1 125 ? 19.75 17.688 -2.713 1 98.06 125 GLU A O 1
ATOM 963 N N . ASP A 1 126 ? 18.672 17.938 -0.791 1 95.5 126 ASP A N 1
ATOM 964 C CA . ASP A 1 126 ? 19.094 19.328 -0.647 1 95.5 126 ASP A CA 1
ATOM 965 C C . ASP A 1 126 ? 20.484 19.422 -0.023 1 95.5 126 ASP A C 1
ATOM 967 O O . ASP A 1 126 ? 20.969 20.516 0.259 1 95.5 126 ASP A O 1
ATOM 971 N N . GLY A 1 127 ? 21.094 18.266 0.307 1 96.25 127 GLY A N 1
ATOM 972 C CA . GLY A 1 127 ? 22.453 18.234 0.812 1 96.25 127 GLY A CA 1
ATOM 973 C C . GLY A 1 127 ? 22.531 18.062 2.316 1 96.25 127 GLY A C 1
ATOM 974 O O . GLY A 1 127 ? 23.625 17.891 2.875 1 96.25 127 GLY A O 1
ATOM 975 N N . GLU A 1 128 ? 21.406 18.047 2.979 1 96.25 128 GLU A N 1
ATOM 976 C CA . GLU A 1 128 ? 21.391 17.891 4.43 1 96.25 128 GLU A CA 1
ATOM 977 C C . GLU A 1 128 ? 21.641 16.438 4.832 1 96.25 128 GLU A C 1
ATOM 979 O O . GLU A 1 128 ? 20.875 15.555 4.461 1 96.25 128 GLU A O 1
ATOM 984 N N . ARG A 1 129 ? 22.688 16.234 5.52 1 96.56 129 ARG A N 1
ATOM 985 C CA . ARG A 1 129 ? 22.953 14.906 6.066 1 96.56 129 ARG A CA 1
ATOM 986 C C . ARG A 1 129 ? 22.062 14.633 7.281 1 96.56 129 ARG A C 1
ATOM 988 O O . ARG A 1 129 ? 22.094 15.391 8.258 1 96.56 129 ARG A O 1
ATOM 995 N N . VAL A 1 130 ? 21.391 13.477 7.234 1 97.06 130 VAL A N 1
ATOM 996 C CA . VAL A 1 130 ? 20.438 13.242 8.312 1 97.06 130 VAL A CA 1
ATOM 997 C C . VAL A 1 130 ? 20.797 11.953 9.055 1 97.06 130 VAL A C 1
ATOM 999 O O . VAL A 1 130 ? 20.344 11.727 10.18 1 97.06 130 VAL A O 1
ATOM 1002 N N . VAL A 1 131 ? 21.625 11.086 8.461 1 97.25 131 VAL A N 1
ATOM 1003 C CA . VAL A 1 131 ? 22.141 9.867 9.062 1 97.25 131 VAL A CA 1
ATOM 1004 C C . VAL A 1 131 ? 23.641 9.758 8.805 1 97.25 131 VAL A C 1
ATOM 1006 O O . VAL A 1 131 ? 24.109 10.008 7.688 1 97.25 131 VAL A O 1
ATOM 1009 N N . ASP A 1 132 ? 24.344 9.445 9.844 1 96.25 132 ASP A N 1
ATOM 1010 C CA . ASP A 1 132 ? 25.797 9.336 9.664 1 96.25 132 ASP A CA 1
ATOM 1011 C C . ASP A 1 132 ? 26.188 7.934 9.219 1 96.25 132 ASP A C 1
ATOM 1013 O O . ASP A 1 132 ? 25.328 7.09 8.961 1 96.25 132 ASP A O 1
ATOM 1017 N N . GLU A 1 133 ? 27.469 7.68 9.125 1 94.81 133 GLU A N 1
ATOM 1018 C CA . GLU A 1 133 ? 28 6.441 8.57 1 94.81 133 GLU A CA 1
ATOM 1019 C C . GLU A 1 133 ? 27.719 5.258 9.484 1 94.81 133 GLU A C 1
ATOM 1021 O O . GLU A 1 133 ? 27.781 4.102 9.062 1 94.81 133 GLU A O 1
ATOM 1026 N N . HIS A 1 134 ? 27.375 5.531 10.742 1 93.56 134 HIS A N 1
ATOM 1027 C CA . HIS A 1 134 ? 27.109 4.469 11.711 1 93.56 134 HIS A CA 1
ATOM 1028 C C . HIS A 1 134 ? 25.609 4.246 11.875 1 93.56 134 HIS A C 1
ATOM 1030 O O . HIS A 1 134 ? 25.188 3.457 12.727 1 93.56 134 HIS A O 1
ATOM 1036 N N . GLY A 1 135 ? 24.844 4.961 11.055 1 92.75 135 GLY A N 1
ATOM 1037 C CA . GLY A 1 135 ? 23.406 4.773 11.07 1 92.75 135 GLY A CA 1
ATOM 1038 C C . GLY A 1 135 ? 22.703 5.605 12.133 1 92.75 135 GLY A C 1
ATOM 1039 O O . GLY A 1 135 ? 21.547 5.355 12.461 1 92.75 135 GLY A O 1
ATOM 1040 N N . ARG A 1 136 ? 23.516 6.559 12.672 1 93.88 136 ARG A N 1
ATOM 1041 C CA . ARG A 1 136 ? 22.953 7.391 13.734 1 93.88 136 ARG A CA 1
ATOM 1042 C C . ARG A 1 136 ? 22.391 8.695 13.164 1 93.88 136 ARG A C 1
ATOM 1044 O O . ARG A 1 136 ? 22.969 9.266 12.234 1 93.88 136 ARG A O 1
ATOM 1051 N N . ARG A 1 137 ? 21.266 9.07 13.75 1 94.19 137 ARG A N 1
ATOM 1052 C CA . ARG A 1 137 ? 20.672 10.352 13.375 1 94.19 137 ARG A CA 1
ATOM 1053 C C . ARG A 1 137 ? 21.656 11.5 13.602 1 94.19 137 ARG A C 1
ATOM 1055 O O . ARG A 1 137 ? 22.328 11.555 14.633 1 94.19 137 ARG A O 1
ATOM 1062 N N . VAL A 1 138 ? 21.734 12.359 12.5 1 91.94 138 VAL A N 1
ATOM 1063 C CA . VAL A 1 138 ? 22.562 13.555 12.594 1 91.94 138 VAL A CA 1
ATOM 1064 C C . VAL A 1 138 ? 21.719 14.734 13.055 1 91.94 138 VAL A C 1
ATOM 1066 O O . VAL A 1 138 ? 20.609 14.945 12.555 1 91.94 138 VAL A O 1
ATOM 1069 N N . ALA A 1 139 ? 22.094 15.289 14.141 1 75.44 139 ALA A N 1
ATOM 1070 C CA . ALA A 1 139 ? 21.375 16.453 14.648 1 75.44 139 ALA A CA 1
ATOM 1071 C C . ALA A 1 139 ? 21.359 17.578 13.609 1 75.44 139 ALA A C 1
ATOM 1073 O O . ALA A 1 139 ? 22.344 17.781 12.891 1 75.44 139 ALA A O 1
ATOM 1074 N N . THR A 1 140 ? 20.156 17.844 12.992 1 60.22 140 THR A N 1
ATOM 1075 C CA . THR A 1 140 ? 20.047 18.984 12.086 1 60.22 140 THR A CA 1
ATOM 1076 C C . THR A 1 140 ? 20.344 20.281 12.812 1 60.22 140 THR A C 1
ATOM 1078 O O . THR A 1 140 ? 19.875 20.5 13.93 1 60.22 140 THR A O 1
ATOM 1081 N N . ALA A 1 141 ? 21.5 21.047 12.328 1 47.38 141 ALA A N 1
ATOM 1082 C CA . ALA A 1 141 ? 21.891 22.344 12.875 1 47.38 141 ALA A CA 1
ATOM 1083 C C . ALA A 1 141 ? 20.75 23.359 12.758 1 47.38 141 ALA A C 1
ATOM 1085 O O . ALA A 1 141 ? 19.953 23.297 11.82 1 47.38 141 ALA A O 1
ATOM 1086 N N . MET B 1 1 ? -5.465 -3.537 12.172 1 93.19 1 MET B N 1
ATOM 1087 C CA . MET B 1 1 ? -4.543 -4.32 11.352 1 93.19 1 MET B CA 1
ATOM 1088 C C . MET B 1 1 ? -4.348 -3.67 9.984 1 93.19 1 MET B C 1
ATOM 1090 O O . MET B 1 1 ? -5.305 -3.188 9.383 1 93.19 1 MET B O 1
ATOM 1094 N N . ASP B 1 2 ? -3.111 -3.611 9.539 1 97.56 2 ASP B N 1
ATOM 1095 C CA . ASP B 1 2 ? -2.863 -3.088 8.195 1 97.56 2 ASP B CA 1
ATOM 1096 C C . ASP B 1 2 ? -2.904 -4.203 7.152 1 97.56 2 ASP B C 1
ATOM 1098 O O . ASP B 1 2 ? -2.264 -5.242 7.324 1 97.56 2 ASP B O 1
ATOM 1102 N N . VAL B 1 3 ? -3.65 -4.023 6.172 1 98.81 3 VAL B N 1
ATOM 1103 C CA . VAL B 1 3 ? -3.748 -4.93 5.031 1 98.81 3 VAL B CA 1
ATOM 1104 C C . VAL B 1 3 ? -3.379 -4.184 3.748 1 98.81 3 VAL B C 1
ATOM 1106 O O . VAL B 1 3 ? -3.844 -3.066 3.518 1 98.81 3 VAL B O 1
ATOM 1109 N N . VAL B 1 4 ? -2.5 -4.77 2.963 1 98.94 4 VAL B N 1
ATOM 1110 C CA . VAL B 1 4 ? -2.193 -4.266 1.628 1 98.94 4 VAL B CA 1
ATOM 1111 C C . VAL B 1 4 ? -2.756 -5.223 0.576 1 98.94 4 VAL B C 1
ATOM 1113 O O . VAL B 1 4 ? -2.643 -6.441 0.712 1 98.94 4 VAL B O 1
ATOM 1116 N N . ILE B 1 5 ? -3.395 -4.699 -0.404 1 98.94 5 ILE B N 1
ATOM 1117 C CA . ILE B 1 5 ? -3.842 -5.523 -1.521 1 98.94 5 ILE B CA 1
ATOM 1118 C C . ILE B 1 5 ? -3.289 -4.965 -2.83 1 98.94 5 ILE B C 1
ATOM 1120 O O . ILE B 1 5 ? -3.486 -3.789 -3.143 1 98.94 5 ILE B O 1
ATOM 1124 N N . TYR B 1 6 ? -2.498 -5.734 -3.557 1 98.94 6 TYR B N 1
ATOM 1125 C CA . TYR B 1 6 ? -2.162 -5.453 -4.949 1 98.94 6 TYR B CA 1
ATOM 1126 C C . TYR B 1 6 ? -3.32 -5.809 -5.871 1 98.94 6 TYR B C 1
ATOM 1128 O O . TYR B 1 6 ? -3.57 -6.988 -6.141 1 98.94 6 TYR B O 1
ATOM 1136 N N . HIS B 1 7 ? -3.939 -4.785 -6.402 1 98.81 7 HIS B N 1
ATOM 1137 C CA . HIS B 1 7 ? -5.316 -4.855 -6.875 1 98.81 7 HIS B CA 1
ATOM 1138 C C . HIS B 1 7 ? -5.414 -4.48 -8.352 1 98.81 7 HIS B C 1
ATOM 1140 O O . HIS B 1 7 ? -4.656 -3.635 -8.828 1 98.81 7 HIS B O 1
ATOM 1146 N N . ASN B 1 8 ? -6.25 -5.172 -9.039 1 98.44 8 ASN B N 1
ATOM 1147 C CA . ASN B 1 8 ? -6.738 -4.805 -10.367 1 98.44 8 ASN B CA 1
ATOM 1148 C C . ASN B 1 8 ? -8.258 -4.719 -10.398 1 98.44 8 ASN B C 1
ATOM 1150 O O . ASN B 1 8 ? -8.945 -5.742 -10.312 1 98.44 8 ASN B O 1
ATOM 1154 N N . PRO B 1 9 ? -8.789 -3.545 -10.57 1 98 9 PRO B N 1
ATOM 1155 C CA . PRO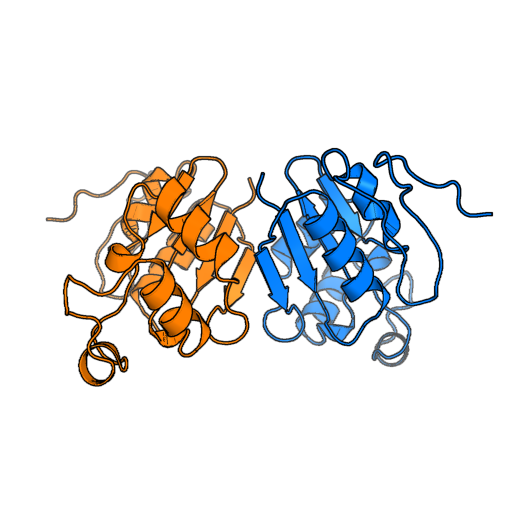 B 1 9 ? -10.242 -3.385 -10.484 1 98 9 PRO B CA 1
ATOM 1156 C C . PRO B 1 9 ? -10.977 -4.062 -11.641 1 98 9 PRO B C 1
ATOM 1158 O O . PRO B 1 9 ? -12.188 -4.254 -11.57 1 98 9 PRO B O 1
ATOM 1161 N N . ASP B 1 10 ? -10.305 -4.395 -12.656 1 97.94 10 ASP B N 1
ATOM 1162 C CA . ASP B 1 10 ? -10.945 -5.027 -13.812 1 97.94 10 ASP B CA 1
ATOM 1163 C C . ASP B 1 10 ? -11.023 -6.543 -13.625 1 97.94 10 ASP B C 1
ATOM 1165 O O . ASP B 1 10 ? -11.578 -7.246 -14.469 1 97.94 10 ASP B O 1
ATOM 1169 N N . CYS B 1 11 ? -10.516 -7.02 -12.602 1 98.38 11 CYS B N 1
ATOM 1170 C CA . CYS B 1 11 ? -10.477 -8.453 -12.312 1 98.38 11 CYS B CA 1
ATOM 1171 C C . CYS B 1 11 ? -11.492 -8.812 -11.242 1 98.38 11 CYS B C 1
ATOM 1173 O O . CYS B 1 11 ? -11.422 -8.312 -10.117 1 98.38 11 CYS B O 1
ATOM 1175 N N . GLY B 1 12 ? -12.43 -9.75 -11.555 1 98.62 12 GLY B N 1
ATOM 1176 C CA . GLY B 1 12 ? -13.461 -10.164 -10.617 1 98.62 12 GLY B CA 1
ATOM 1177 C C . GLY B 1 12 ? -12.914 -10.781 -9.352 1 98.62 12 GLY B C 1
ATOM 1178 O O . GLY B 1 12 ? -13.406 -10.508 -8.25 1 98.62 12 GLY B O 1
ATOM 1179 N N . THR B 1 13 ? -11.93 -11.617 -9.484 1 98.62 13 THR B N 1
ATOM 1180 C CA . THR B 1 13 ? -11.312 -12.234 -8.32 1 98.62 13 THR B CA 1
ATOM 1181 C C . THR B 1 13 ? -10.742 -11.172 -7.387 1 98.62 13 THR B C 1
ATOM 1183 O O . THR B 1 13 ? -10.891 -11.258 -6.168 1 98.62 13 THR B O 1
ATOM 1186 N N . SER B 1 14 ? -10.109 -10.18 -7.98 1 98.81 14 SER B N 1
ATOM 1187 C CA . SER B 1 14 ? -9.547 -9.094 -7.188 1 98.81 14 SER B CA 1
ATOM 1188 C C . SER B 1 14 ? -10.641 -8.297 -6.48 1 98.81 14 SER B C 1
ATOM 1190 O O . SER B 1 14 ? -10.516 -7.973 -5.297 1 98.81 14 SER B O 1
ATOM 1192 N N . ARG B 1 15 ? -11.695 -7.977 -7.203 1 98.88 15 ARG B N 1
ATOM 1193 C CA . ARG B 1 15 ? -12.805 -7.238 -6.609 1 98.88 15 ARG B CA 1
ATOM 1194 C C . ARG B 1 15 ? -13.461 -8.039 -5.496 1 98.88 15 ARG B C 1
ATOM 1196 O O . ARG B 1 15 ? -13.812 -7.492 -4.449 1 98.88 15 ARG B O 1
ATOM 1203 N N . ASN B 1 16 ? -13.609 -9.32 -5.68 1 98.88 16 ASN B N 1
ATOM 1204 C CA . ASN B 1 16 ? -14.172 -10.172 -4.637 1 98.88 16 ASN B CA 1
ATOM 1205 C C . ASN B 1 16 ? -13.266 -10.219 -3.408 1 98.88 16 ASN B C 1
ATOM 1207 O O . ASN B 1 16 ? -13.742 -10.195 -2.275 1 98.88 16 ASN B O 1
ATOM 1211 N N . THR B 1 17 ? -11.977 -10.359 -3.637 1 98.94 17 THR B N 1
ATOM 1212 C CA . THR B 1 17 ? -11.023 -10.359 -2.535 1 98.94 17 THR B CA 1
ATOM 1213 C C . THR B 1 17 ? -11.102 -9.055 -1.744 1 98.94 17 THR B C 1
ATOM 1215 O O . THR B 1 17 ? -11.148 -9.07 -0.512 1 98.94 17 THR B O 1
ATOM 1218 N N . LEU B 1 18 ? -11.156 -7.93 -2.49 1 98.88 18 LEU B N 1
ATOM 1219 C CA . LEU B 1 18 ? -11.32 -6.625 -1.854 1 98.88 18 LEU B CA 1
ATOM 1220 C C . LEU B 1 18 ? -12.602 -6.59 -1.022 1 98.88 18 LEU B C 1
ATOM 1222 O O . LEU B 1 18 ? -12.594 -6.098 0.109 1 98.88 18 LEU B O 1
ATOM 1226 N N . GLY B 1 19 ? -13.695 -7.121 -1.574 1 98.75 19 GLY B N 1
ATOM 1227 C CA . GLY B 1 19 ? -14.953 -7.203 -0.849 1 98.75 19 GLY B CA 1
ATOM 1228 C C . GLY B 1 19 ? -14.844 -7.988 0.445 1 98.75 19 GLY B C 1
ATOM 1229 O O . GLY B 1 19 ? -15.398 -7.578 1.471 1 98.75 19 GLY B O 1
ATOM 1230 N N . LEU B 1 20 ? -14.141 -9.07 0.401 1 98.81 20 LEU B N 1
ATOM 1231 C CA . LEU B 1 20 ? -13.969 -9.914 1.579 1 98.81 20 LEU B CA 1
ATOM 1232 C C . LEU B 1 20 ? -13.148 -9.195 2.646 1 98.81 20 LEU B C 1
ATOM 1234 O O . LEU B 1 20 ? -13.422 -9.336 3.84 1 98.81 20 LEU B O 1
ATOM 1238 N N . ILE B 1 21 ? -12.125 -8.469 2.287 1 98.88 21 ILE B N 1
ATOM 1239 C CA . ILE B 1 21 ? -11.336 -7.695 3.232 1 98.88 21 ILE B CA 1
ATOM 1240 C C . ILE B 1 21 ? -12.227 -6.676 3.939 1 98.88 21 ILE B C 1
ATOM 1242 O O . ILE B 1 21 ? -12.203 -6.566 5.168 1 98.88 21 ILE B O 1
ATOM 1246 N N . ARG B 1 22 ? -13.031 -5.973 3.166 1 98.69 22 ARG B N 1
ATOM 1247 C CA . ARG B 1 22 ? -13.906 -4.941 3.723 1 98.69 22 ARG B CA 1
ATOM 1248 C C . ARG B 1 22 ? -15.008 -5.562 4.578 1 98.69 22 ARG B C 1
ATOM 1250 O O . ARG B 1 22 ? -15.414 -4.98 5.586 1 98.69 22 ARG B O 1
ATOM 1257 N N . ASN B 1 23 ? -15.445 -6.758 4.191 1 98.56 23 ASN B N 1
ATOM 1258 C CA . ASN B 1 23 ? -16.438 -7.48 4.98 1 98.56 23 ASN B CA 1
ATOM 1259 C C . ASN B 1 23 ? -15.898 -7.883 6.344 1 98.56 23 ASN B C 1
ATOM 1261 O O . ASN B 1 23 ? -16.656 -8.219 7.25 1 98.56 23 ASN B O 1
ATOM 1265 N N . ALA B 1 24 ? -14.656 -7.922 6.543 1 98.38 24 ALA B N 1
ATOM 1266 C CA . ALA B 1 24 ? -14.023 -8.188 7.832 1 98.38 24 ALA B CA 1
ATOM 1267 C C . ALA B 1 24 ? -13.883 -6.902 8.648 1 98.38 24 ALA B C 1
ATOM 1269 O O . ALA B 1 24 ? -13.297 -6.906 9.734 1 98.38 24 ALA B O 1
ATOM 1270 N N . GLY B 1 25 ? -14.297 -5.738 8.094 1 97.81 25 GLY B N 1
ATOM 1271 C CA . GLY B 1 25 ? -14.258 -4.461 8.789 1 97.81 25 GLY B CA 1
ATOM 1272 C C . GLY B 1 25 ? -12.969 -3.699 8.562 1 97.81 25 GLY B C 1
ATOM 1273 O O . GLY B 1 25 ? -12.633 -2.797 9.328 1 97.81 25 GLY B O 1
ATOM 1274 N N . ILE B 1 26 ? -12.227 -4.078 7.559 1 98.5 26 ILE B N 1
ATOM 1275 C CA . ILE B 1 26 ? -10.906 -3.496 7.332 1 98.5 26 ILE B CA 1
ATOM 1276 C C . ILE B 1 26 ? -10.906 -2.717 6.02 1 98.5 26 ILE B C 1
ATOM 1278 O O . ILE B 1 26 ? -11.336 -3.232 4.984 1 98.5 26 ILE B O 1
ATOM 1282 N N . GLU B 1 27 ? -10.539 -1.452 6.031 1 98.5 27 GLU B N 1
ATOM 1283 C CA . GLU B 1 27 ? -10.195 -0.754 4.797 1 98.5 27 GLU B CA 1
ATOM 1284 C C . GLU B 1 27 ? -8.711 -0.897 4.477 1 98.5 27 GLU B C 1
ATOM 1286 O O . GLU B 1 27 ? -7.859 -0.426 5.234 1 98.5 27 GLU B O 1
ATOM 1291 N N . PRO B 1 28 ? -8.391 -1.558 3.408 1 98.88 28 PRO B N 1
ATOM 1292 C CA . PRO B 1 28 ? -6.984 -1.868 3.125 1 98.88 28 PRO B CA 1
ATOM 1293 C C . PRO B 1 28 ? -6.262 -0.731 2.406 1 98.88 28 PRO B C 1
ATOM 1295 O O . PRO B 1 28 ? -6.906 0.187 1.893 1 98.88 28 PRO B O 1
ATOM 1298 N N . HIS B 1 29 ? -4.961 -0.758 2.471 1 98.88 29 HIS B N 1
ATOM 1299 C CA . HIS B 1 29 ? -4.137 -0.031 1.514 1 98.88 29 HIS B CA 1
ATOM 1300 C C . HIS B 1 29 ? -4.191 -0.679 0.135 1 98.88 29 HIS B C 1
ATOM 1302 O O . HIS B 1 29 ? -3.744 -1.815 -0.039 1 98.88 29 HIS B O 1
ATOM 1308 N N . VAL B 1 30 ? -4.719 0.027 -0.81 1 98.88 30 VAL B N 1
ATOM 1309 C CA . VAL B 1 30 ? -4.875 -0.512 -2.156 1 98.88 30 VAL B CA 1
ATOM 1310 C C . VAL B 1 30 ? -3.727 -0.037 -3.043 1 98.88 30 VAL B C 1
ATOM 1312 O O . VAL B 1 30 ? -3.482 1.166 -3.16 1 98.88 30 VAL B O 1
ATOM 1315 N N . VAL B 1 31 ? -3.02 -0.97 -3.588 1 98.69 31 VAL B N 1
ATOM 1316 C CA . VAL B 1 31 ? -2.012 -0.679 -4.602 1 98.69 31 VAL B CA 1
ATOM 1317 C C . VAL B 1 31 ? -2.504 -1.148 -5.969 1 98.69 31 VAL B C 1
ATOM 1319 O O . VAL B 1 31 ? -2.633 -2.352 -6.211 1 98.69 31 VAL B O 1
ATOM 1322 N N . LYS B 1 32 ? -2.779 -0.189 -6.797 1 98.44 32 LYS B N 1
ATOM 1323 C CA . LYS B 1 32 ? -3.004 -0.571 -8.188 1 98.44 32 LYS B CA 1
ATOM 1324 C C . LYS B 1 32 ? -1.686 -0.877 -8.891 1 98.44 32 LYS B C 1
ATOM 1326 O O . LYS B 1 32 ? -1.068 0.013 -9.484 1 98.44 32 LYS B O 1
ATOM 1331 N N . TYR B 1 33 ? -1.333 -2.152 -8.898 1 98.25 33 TYR B N 1
ATOM 1332 C CA . TYR B 1 33 ? 0.042 -2.576 -9.141 1 98.25 33 TYR B CA 1
ATOM 1333 C C . TYR B 1 33 ? 0.433 -2.365 -10.594 1 98.25 33 TYR B C 1
ATOM 1335 O O . TYR B 1 33 ? 1.619 -2.273 -10.922 1 98.25 33 TYR B O 1
ATOM 1343 N N . LEU B 1 34 ? -0.515 -2.303 -11.555 1 98 34 LEU B N 1
ATOM 1344 C CA . LEU B 1 34 ? -0.17 -2.043 -12.945 1 98 34 LEU B CA 1
ATOM 1345 C C . LEU B 1 34 ? 0.364 -0.626 -13.117 1 98 34 LEU B C 1
ATOM 1347 O O . LEU B 1 34 ? 1.222 -0.381 -13.969 1 98 34 LEU B O 1
ATOM 1351 N N . LYS B 1 35 ? -0.095 0.29 -12.312 1 95.75 35 LYS B N 1
ATOM 1352 C CA . LYS B 1 35 ? 0.353 1.679 -12.352 1 95.75 35 LYS B CA 1
ATOM 1353 C C . LYS B 1 35 ? 1.557 1.897 -11.445 1 95.75 35 LYS B C 1
ATOM 1355 O O . LYS B 1 35 ? 2.412 2.738 -11.727 1 95.75 35 LYS B O 1
ATOM 1360 N N . THR B 1 36 ? 1.526 1.223 -10.352 1 96.94 36 THR B N 1
ATOM 1361 C CA . THR B 1 36 ? 2.602 1.312 -9.367 1 96.94 36 THR B CA 1
ATOM 1362 C C . THR B 1 36 ? 3.068 -0.08 -8.953 1 96.94 36 THR B C 1
ATOM 1364 O O . THR B 1 36 ? 2.787 -0.527 -7.836 1 96.94 36 THR B O 1
ATOM 1367 N N . PRO B 1 37 ? 3.84 -0.676 -9.789 1 97.69 37 PRO B N 1
ATOM 1368 C CA . PRO B 1 37 ? 4.258 -2.045 -9.477 1 97.69 37 PRO B CA 1
ATOM 1369 C C . PRO B 1 37 ? 5.242 -2.107 -8.312 1 97.69 37 PRO B C 1
ATOM 1371 O O . PRO B 1 37 ? 6.02 -1.17 -8.102 1 97.69 37 PRO B O 1
ATOM 1374 N N . PRO B 1 38 ? 5.141 -3.207 -7.5 1 98 38 PRO B N 1
ATOM 1375 C CA . PRO B 1 38 ? 6.223 -3.412 -6.535 1 98 38 PRO B CA 1
ATOM 1376 C C . PRO B 1 38 ? 7.578 -3.637 -7.199 1 98 38 PRO B C 1
ATOM 1378 O O . PRO B 1 38 ? 7.645 -4.191 -8.297 1 98 38 PRO B O 1
ATOM 1381 N N . ASN B 1 39 ? 8.586 -3.174 -6.527 1 97 39 ASN B N 1
ATOM 1382 C CA . ASN B 1 39 ? 9.898 -3.424 -7.105 1 97 39 ASN B CA 1
ATOM 1383 C C . ASN B 1 39 ? 10.305 -4.891 -6.969 1 97 39 ASN B C 1
ATOM 1385 O O . ASN B 1 39 ? 9.695 -5.637 -6.199 1 97 39 ASN B O 1
ATOM 1389 N N . ARG B 1 40 ? 11.336 -5.293 -7.691 1 97.25 40 ARG B N 1
ATOM 1390 C CA . ARG B 1 40 ? 11.703 -6.703 -7.789 1 97.25 40 ARG B CA 1
ATOM 1391 C C . ARG B 1 40 ? 12.07 -7.27 -6.422 1 97.25 40 ARG B C 1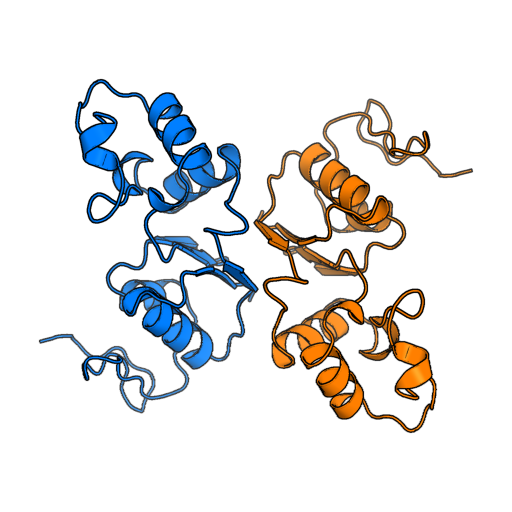
ATOM 1393 O O . ARG B 1 40 ? 11.805 -8.438 -6.137 1 97.25 40 ARG B O 1
ATOM 1400 N N . ILE B 1 41 ? 12.703 -6.516 -5.574 1 98.19 41 ILE B N 1
ATOM 1401 C CA . ILE B 1 41 ? 13.078 -6.98 -4.246 1 98.19 41 ILE B CA 1
ATOM 1402 C C . ILE B 1 41 ? 11.828 -7.348 -3.451 1 98.19 41 ILE B C 1
ATOM 1404 O O . ILE B 1 41 ? 11.758 -8.422 -2.852 1 98.19 41 ILE B O 1
ATOM 1408 N N . LEU B 1 42 ? 10.891 -6.469 -3.48 1 98.69 42 LEU B N 1
ATOM 1409 C CA . LEU B 1 42 ? 9.641 -6.711 -2.764 1 98.69 42 LEU B CA 1
ATOM 1410 C C . LEU B 1 42 ? 8.898 -7.906 -3.355 1 98.69 42 LEU B C 1
ATOM 1412 O O . LEU B 1 42 ? 8.352 -8.727 -2.619 1 98.69 42 LEU B O 1
ATOM 1416 N N . VAL B 1 43 ? 8.875 -8.047 -4.695 1 98.75 43 VAL B N 1
ATOM 1417 C CA . VAL B 1 43 ? 8.211 -9.172 -5.336 1 98.75 43 VAL B CA 1
ATOM 1418 C C . VAL B 1 43 ? 8.812 -10.484 -4.824 1 98.75 43 VAL B C 1
ATOM 1420 O O . VAL B 1 43 ? 8.086 -11.414 -4.477 1 98.75 43 VAL B O 1
ATOM 1423 N N . ARG B 1 44 ? 10.078 -10.578 -4.809 1 98.62 44 ARG B N 1
ATOM 1424 C CA . ARG B 1 44 ? 10.75 -11.773 -4.309 1 98.62 44 ARG B CA 1
ATOM 1425 C C . ARG B 1 44 ? 10.367 -12.055 -2.857 1 98.62 44 ARG B C 1
ATOM 1427 O O . ARG B 1 44 ? 10.078 -13.195 -2.494 1 98.62 44 ARG B O 1
ATOM 1434 N N . GLN B 1 45 ? 10.359 -11.039 -2.047 1 98.56 45 GLN B N 1
ATOM 1435 C CA . GLN B 1 45 ? 10 -11.18 -0.639 1 98.56 45 GLN B CA 1
ATOM 1436 C C . GLN B 1 45 ? 8.562 -11.672 -0.486 1 98.56 45 GLN B C 1
ATOM 1438 O O . GLN B 1 45 ? 8.273 -12.508 0.374 1 98.56 45 GLN B O 1
ATOM 1443 N N . LEU B 1 46 ? 7.688 -11.094 -1.309 1 98.75 46 LEU B N 1
ATOM 1444 C CA . LEU B 1 46 ? 6.285 -11.492 -1.241 1 98.75 46 LEU B CA 1
ATOM 1445 C C . LEU B 1 46 ? 6.117 -12.961 -1.612 1 98.75 46 LEU B C 1
ATOM 1447 O O . LEU B 1 46 ? 5.344 -13.68 -0.976 1 98.75 46 LEU B O 1
ATOM 1451 N N . ALA B 1 47 ? 6.797 -13.43 -2.666 1 98.69 47 ALA B N 1
ATOM 1452 C CA . ALA B 1 47 ? 6.754 -14.844 -3.029 1 98.69 47 ALA B CA 1
ATOM 1453 C C . ALA B 1 47 ? 7.215 -15.727 -1.869 1 98.69 47 ALA B C 1
ATOM 1455 O O . ALA B 1 47 ? 6.551 -16.703 -1.523 1 98.69 47 ALA B O 1
ATOM 1456 N N . GLU B 1 48 ? 8.32 -15.352 -1.254 1 98.56 48 GLU B N 1
ATOM 1457 C CA . GLU B 1 48 ? 8.875 -16.094 -0.131 1 98.56 48 GLU B CA 1
ATOM 1458 C C . GLU B 1 48 ? 7.887 -16.172 1.031 1 98.56 48 GLU B C 1
ATOM 1460 O O . GLU B 1 48 ? 7.641 -17.234 1.587 1 98.56 48 GLU B O 1
ATOM 1465 N N . ARG B 1 49 ? 7.305 -15.086 1.359 1 98.56 49 ARG B N 1
ATOM 1466 C CA . ARG B 1 49 ? 6.379 -15.016 2.486 1 98.56 49 ARG B CA 1
ATOM 1467 C C . ARG B 1 49 ? 5.09 -15.773 2.189 1 98.56 49 ARG B C 1
ATOM 1469 O O . ARG B 1 49 ? 4.441 -16.281 3.105 1 98.56 49 ARG B O 1
ATOM 1476 N N . ALA B 1 50 ? 4.742 -15.82 0.923 1 98.56 50 ALA B N 1
ATOM 1477 C CA . ALA B 1 50 ? 3.551 -16.562 0.521 1 98.56 50 ALA B CA 1
ATOM 1478 C C . ALA B 1 50 ? 3.836 -18.062 0.465 1 98.56 50 ALA B C 1
ATOM 1480 O O . ALA B 1 50 ? 2.918 -18.875 0.291 1 98.56 50 ALA B O 1
ATOM 1481 N N . GLY B 1 51 ? 5.113 -18.453 0.533 1 98.5 51 GLY B N 1
ATOM 1482 C CA . GLY B 1 51 ? 5.496 -19.844 0.483 1 98.5 51 GLY B CA 1
ATOM 1483 C C . GLY B 1 51 ? 5.453 -20.438 -0.918 1 98.5 51 GLY B C 1
ATOM 1484 O O . GLY B 1 51 ? 5.191 -21.625 -1.094 1 98.5 51 GLY B O 1
ATOM 1485 N N . ILE B 1 52 ? 5.641 -19.594 -1.87 1 98.5 52 ILE B N 1
ATOM 1486 C CA . ILE B 1 52 ? 5.617 -20.047 -3.26 1 98.5 52 ILE B CA 1
ATOM 1487 C C . ILE B 1 52 ? 6.855 -19.516 -3.986 1 98.5 52 ILE B C 1
ATOM 1489 O O . ILE B 1 52 ? 7.613 -18.719 -3.436 1 98.5 52 ILE B O 1
ATOM 1493 N N . THR B 1 53 ? 7.082 -19.969 -5.219 1 98.38 53 THR B N 1
ATOM 1494 C CA . THR B 1 53 ? 8.211 -19.516 -6.012 1 98.38 53 THR B CA 1
ATOM 1495 C C . THR B 1 53 ? 7.855 -18.234 -6.777 1 98.38 53 THR B C 1
ATOM 1497 O O . THR B 1 53 ? 6.676 -17.906 -6.91 1 98.38 53 THR B O 1
ATOM 1500 N N . VAL B 1 54 ? 8.844 -17.594 -7.266 1 98.75 54 VAL B N 1
ATOM 1501 C CA . VAL B 1 54 ? 8.602 -16.438 -8.133 1 98.75 54 VAL B CA 1
ATOM 1502 C C . VAL B 1 54 ? 7.785 -16.875 -9.352 1 98.75 54 VAL B C 1
ATOM 1504 O O . VAL B 1 54 ? 6.879 -16.156 -9.789 1 98.75 54 VAL B O 1
ATOM 1507 N N . ARG B 1 55 ? 8.125 -18.062 -9.867 1 98.56 55 ARG B N 1
ATOM 1508 C CA . ARG B 1 55 ? 7.398 -18.594 -11.016 1 98.56 55 ARG B CA 1
ATOM 1509 C C . ARG B 1 55 ? 5.922 -18.781 -10.695 1 98.56 55 ARG B C 1
ATOM 1511 O O . ARG B 1 55 ? 5.059 -18.531 -11.539 1 98.56 55 ARG B O 1
ATOM 1518 N N . ASP B 1 56 ? 5.645 -19.188 -9.531 1 98.12 56 ASP B N 1
ATOM 1519 C CA . ASP B 1 56 ? 4.262 -19.406 -9.117 1 98.12 56 ASP B CA 1
ATOM 1520 C C . ASP B 1 56 ? 3.475 -18.094 -9.117 1 98.12 56 ASP B C 1
ATOM 1522 O O . ASP B 1 56 ? 2.24 -18.109 -9.102 1 98.12 56 ASP B O 1
ATOM 1526 N N . LEU B 1 57 ? 4.074 -16.953 -9.133 1 98.5 57 LEU B N 1
ATOM 1527 C CA . LEU B 1 57 ? 3.416 -15.656 -9.086 1 98.5 57 LEU B CA 1
ATOM 1528 C C . LEU B 1 57 ? 3.045 -15.188 -10.492 1 98.5 57 LEU B C 1
ATOM 1530 O O . LEU B 1 57 ? 2.377 -14.164 -10.648 1 98.5 57 LEU B O 1
ATOM 1534 N N . LEU B 1 58 ? 3.447 -15.883 -11.453 1 98.69 58 LEU B N 1
ATOM 1535 C CA . LEU B 1 58 ? 3.258 -15.398 -12.812 1 98.69 58 LEU B CA 1
ATOM 1536 C C . LEU B 1 58 ? 1.844 -15.695 -13.305 1 98.69 58 LEU B C 1
ATOM 1538 O O . LEU B 1 58 ? 1.304 -16.766 -13.047 1 98.69 58 LEU B O 1
ATOM 1542 N N . ARG B 1 59 ? 1.374 -14.688 -13.953 1 98.38 59 ARG B N 1
ATOM 1543 C CA . ARG B 1 59 ? 0.158 -14.82 -14.75 1 98.38 59 ARG B CA 1
ATOM 1544 C C . ARG B 1 59 ? 0.486 -15.203 -16.188 1 98.38 59 ARG B C 1
ATOM 1546 O O . ARG B 1 59 ? 1.331 -14.57 -16.828 1 98.38 59 ARG B O 1
ATOM 1553 N N . GLU B 1 60 ? -0.161 -16.203 -16.672 1 97.81 60 GLU B N 1
ATOM 1554 C CA . GLU B 1 60 ? 0.139 -16.688 -18.031 1 97.81 60 GLU B CA 1
ATOM 1555 C C . GLU B 1 60 ? -0.815 -16.078 -19.047 1 97.81 60 GLU B C 1
ATOM 1557 O O . GLU B 1 60 ? -0.378 -15.43 -20 1 97.81 60 GLU B O 1
ATOM 1562 N N . LYS B 1 61 ? -2.072 -16.234 -18.797 1 97.12 61 LYS B N 1
ATOM 1563 C CA . LYS B 1 61 ? -3.088 -15.82 -19.75 1 97.12 61 LYS B CA 1
ATOM 1564 C C . LYS B 1 61 ? -3.162 -14.297 -19.859 1 97.12 61 LYS B C 1
ATOM 1566 O O . LYS B 1 61 ? -3.133 -13.602 -18.844 1 97.12 61 LYS B O 1
ATOM 1571 N N . GLY B 1 62 ? -3.287 -13.875 -21.062 1 97.56 62 GLY B N 1
ATOM 1572 C CA . GLY B 1 62 ? -3.451 -12.445 -21.281 1 97.56 62 GLY B CA 1
ATOM 1573 C C . GLY B 1 62 ? -2.178 -11.656 -21.047 1 97.56 62 GLY B C 1
ATOM 1574 O O . GLY B 1 62 ? -2.227 -10.453 -20.797 1 97.56 62 GLY B O 1
ATOM 1575 N N . THR B 1 63 ? -1.08 -12.258 -21.031 1 98.5 63 THR B N 1
ATOM 1576 C CA . THR B 1 63 ? 0.212 -11.625 -20.797 1 98.5 63 THR B CA 1
ATOM 1577 C C . THR B 1 63 ? 1.221 -12.047 -21.859 1 98.5 63 THR B C 1
ATOM 1579 O O . THR B 1 63 ? 0.952 -12.953 -22.656 1 98.5 63 THR B O 1
ATOM 1582 N N . PRO B 1 64 ? 2.346 -11.469 -21.938 1 98.56 64 PRO B N 1
ATOM 1583 C CA . PRO B 1 64 ? 3.363 -11.891 -22.906 1 98.56 64 PRO B CA 1
ATOM 1584 C C . PRO B 1 64 ? 4.137 -13.117 -22.453 1 98.56 64 PRO B C 1
ATOM 1586 O O . PRO B 1 64 ? 5.227 -13.391 -22.953 1 98.56 64 PRO B O 1
ATOM 1589 N N . TYR B 1 65 ? 3.676 -13.797 -21.5 1 98.62 65 TYR B N 1
ATOM 1590 C CA . TYR B 1 65 ? 4.316 -14.945 -20.875 1 98.62 65 TYR B CA 1
ATOM 1591 C C . TYR B 1 65 ? 4.875 -15.906 -21.906 1 98.62 65 TYR B C 1
ATOM 1593 O O . TYR B 1 65 ? 6.059 -16.234 -21.891 1 98.62 65 TYR B O 1
ATOM 1601 N N . ALA B 1 66 ? 4.094 -16.328 -22.781 1 98.25 66 ALA B N 1
ATOM 1602 C CA . ALA B 1 66 ? 4.496 -17.281 -23.797 1 98.25 66 ALA B CA 1
ATOM 1603 C C . ALA B 1 66 ? 5.477 -16.641 -24.781 1 98.25 66 ALA B C 1
ATOM 1605 O O . ALA B 1 66 ? 6.5 -17.25 -25.125 1 98.25 66 ALA B O 1
ATOM 1606 N N . ASP B 1 67 ? 5.172 -15.43 -25.234 1 98.44 67 ASP B N 1
ATOM 1607 C CA . ASP B 1 67 ? 6 -14.719 -26.219 1 98.44 67 ASP B CA 1
ATOM 1608 C C . ASP B 1 67 ? 7.418 -14.516 -25.672 1 98.44 67 ASP B C 1
ATOM 1610 O O . ASP B 1 67 ? 8.383 -14.508 -26.453 1 98.44 67 ASP B O 1
ATOM 1614 N N . LEU B 1 68 ? 7.508 -14.359 -24.359 1 98.5 68 LEU B N 1
ATOM 1615 C CA . LEU B 1 68 ? 8.797 -14.078 -23.75 1 98.5 68 LEU B CA 1
ATOM 1616 C C . LEU B 1 68 ? 9.523 -15.367 -23.391 1 98.5 68 LEU B C 1
ATOM 1618 O O . LEU B 1 68 ? 10.633 -15.336 -22.844 1 98.5 68 LEU B O 1
ATOM 1622 N N . GLY B 1 69 ? 8.883 -16.516 -23.609 1 98.5 69 GLY B N 1
ATOM 1623 C CA . GLY B 1 69 ? 9.5 -17.812 -23.359 1 98.5 69 GLY B CA 1
ATOM 1624 C C . GLY B 1 69 ? 9.617 -18.125 -21.875 1 98.5 69 GLY B C 1
ATOM 1625 O O . GLY B 1 69 ? 10.547 -18.812 -21.453 1 98.5 69 GLY B O 1
ATOM 1626 N N . LEU B 1 70 ? 8.719 -17.688 -21.062 1 98.56 70 LEU B N 1
ATOM 1627 C CA . LEU B 1 70 ? 8.859 -17.797 -19.625 1 98.56 70 LEU B CA 1
ATOM 1628 C C . LEU B 1 70 ? 8.453 -19.172 -19.125 1 98.56 70 LEU B C 1
ATOM 1630 O O . LEU B 1 70 ? 8.664 -19.5 -17.953 1 98.56 70 LEU B O 1
ATOM 1634 N N . ALA B 1 71 ? 7.914 -20 -19.969 1 97.69 71 ALA B N 1
ATOM 1635 C CA . ALA B 1 71 ? 7.543 -21.359 -19.609 1 97.69 71 ALA B CA 1
ATOM 1636 C C . ALA B 1 71 ? 8.773 -22.25 -19.5 1 97.69 71 ALA B C 1
ATOM 1638 O O . ALA B 1 71 ? 8.711 -23.359 -18.969 1 97.69 71 ALA B O 1
ATOM 1639 N N . ASP B 1 72 ? 9.867 -21.844 -20.094 1 98.25 72 ASP B N 1
ATOM 1640 C CA . ASP B 1 72 ? 11.117 -22.594 -20.047 1 98.25 72 ASP B CA 1
ATOM 1641 C C . ASP B 1 72 ? 11.625 -22.75 -18.625 1 98.25 72 ASP B C 1
ATOM 1643 O O . ASP B 1 72 ? 11.906 -21.766 -17.953 1 98.25 72 ASP B O 1
ATOM 1647 N N . PRO B 1 73 ? 11.82 -23.953 -18.172 1 97.06 73 PRO B N 1
ATOM 1648 C CA . PRO B 1 73 ? 12.227 -24.188 -16.781 1 97.06 73 PRO B CA 1
ATOM 1649 C C . PRO B 1 73 ? 13.633 -23.688 -16.484 1 97.06 73 PRO B C 1
ATOM 1651 O O . PRO B 1 73 ? 14.023 -23.578 -15.312 1 97.06 73 PRO B O 1
ATOM 1654 N N . SER B 1 74 ? 14.359 -23.391 -17.453 1 98.12 74 SER B N 1
ATOM 1655 C CA . SER B 1 74 ? 15.727 -22.922 -17.25 1 98.12 74 SER B CA 1
ATOM 1656 C C . SER B 1 74 ? 15.758 -21.438 -16.922 1 98.12 74 SER B C 1
ATOM 1658 O O . SER B 1 74 ? 16.781 -20.906 -16.484 1 98.12 74 SER B O 1
ATOM 1660 N N . VAL B 1 75 ? 14.641 -20.75 -17.172 1 98.44 75 VAL B N 1
ATOM 1661 C CA . VAL B 1 75 ? 14.562 -19.328 -16.828 1 98.44 75 VAL B CA 1
ATOM 1662 C C . VAL B 1 75 ? 14.664 -19.156 -15.32 1 98.44 75 VAL B C 1
ATOM 1664 O O . VAL B 1 75 ? 13.906 -19.781 -14.57 1 98.44 75 VAL B O 1
ATOM 1667 N N . THR B 1 76 ? 15.586 -18.328 -14.875 1 98.38 76 THR B N 1
ATOM 1668 C CA . THR B 1 76 ? 15.883 -18.188 -13.453 1 98.38 76 THR B CA 1
ATOM 1669 C C . THR B 1 76 ? 14.914 -17.203 -12.789 1 98.38 76 THR B C 1
ATOM 1671 O O . THR B 1 76 ? 14.234 -16.438 -13.469 1 98.38 76 THR B O 1
ATOM 1674 N N . ASP B 1 77 ? 14.93 -17.266 -11.516 1 98.25 77 ASP B N 1
ATOM 1675 C CA . ASP B 1 77 ? 14.117 -16.312 -10.758 1 98.25 77 ASP B CA 1
ATOM 1676 C C . ASP B 1 77 ? 14.484 -14.867 -11.109 1 98.25 77 ASP B C 1
ATOM 1678 O O . ASP B 1 77 ? 13.609 -14.016 -11.242 1 98.25 77 ASP B O 1
ATOM 1682 N N . ASP B 1 78 ? 15.758 -14.617 -11.203 1 98.5 78 ASP B N 1
ATOM 1683 C CA . ASP B 1 78 ? 16.188 -13.266 -11.539 1 98.5 78 ASP B CA 1
ATOM 1684 C C . ASP B 1 78 ? 15.641 -12.836 -12.898 1 98.5 78 ASP B C 1
ATOM 1686 O O . ASP B 1 78 ? 15.219 -11.688 -13.062 1 98.5 78 ASP B O 1
ATOM 1690 N N . GLN B 1 79 ? 15.656 -13.719 -13.781 1 98.69 79 GLN B N 1
ATOM 1691 C CA . GLN B 1 79 ? 15.117 -13.422 -15.109 1 98.69 79 GLN B CA 1
ATOM 1692 C C . GLN B 1 79 ? 13.609 -13.219 -15.055 1 98.69 79 GLN B C 1
ATOM 1694 O O . GLN B 1 79 ? 13.062 -12.367 -15.766 1 98.69 79 GLN B O 1
ATOM 1699 N N . LEU B 1 80 ? 12.953 -14.023 -14.281 1 98.81 80 LEU B N 1
ATOM 1700 C CA . LEU B 1 80 ? 11.516 -13.844 -14.094 1 98.81 80 LEU B CA 1
ATOM 1701 C C . LEU B 1 80 ? 11.219 -12.477 -13.484 1 98.81 80 LEU B C 1
ATOM 1703 O O . LEU B 1 80 ? 10.289 -11.797 -13.922 1 98.81 80 LEU B O 1
ATOM 1707 N N . LEU B 1 81 ? 11.969 -12.109 -12.523 1 98.75 81 LEU B N 1
ATOM 1708 C CA . LEU B 1 81 ? 11.781 -10.82 -11.875 1 98.75 81 LEU B CA 1
ATOM 1709 C C . LEU B 1 81 ? 12.039 -9.672 -12.844 1 98.75 81 LEU B C 1
ATOM 1711 O O . LEU B 1 81 ? 11.336 -8.664 -12.812 1 98.75 81 LEU B O 1
ATOM 1715 N N . ASP B 1 82 ? 13.023 -9.828 -13.727 1 98.38 82 ASP B N 1
ATOM 1716 C CA . ASP B 1 82 ? 13.25 -8.844 -14.781 1 98.38 82 ASP B CA 1
ATOM 1717 C C . ASP B 1 82 ? 12.016 -8.703 -15.672 1 98.38 82 ASP B C 1
ATOM 1719 O O . ASP B 1 82 ? 11.625 -7.59 -16.016 1 98.38 82 ASP B O 1
ATOM 1723 N N . ALA B 1 83 ? 11.477 -9.812 -16.031 1 98.69 83 ALA B N 1
ATOM 1724 C CA . ALA B 1 83 ? 10.297 -9.82 -16.891 1 98.69 83 ALA B CA 1
ATOM 1725 C C . ALA B 1 83 ? 9.125 -9.125 -16.203 1 98.69 83 ALA B C 1
ATOM 1727 O O . ALA B 1 83 ? 8.414 -8.336 -16.844 1 98.69 83 ALA B O 1
ATOM 1728 N N . ILE B 1 84 ? 8.961 -9.383 -14.945 1 98.62 84 ILE B N 1
ATOM 1729 C CA . ILE B 1 84 ? 7.871 -8.773 -14.195 1 98.62 84 ILE B CA 1
ATOM 1730 C C . ILE B 1 84 ? 8.062 -7.258 -14.141 1 98.62 84 ILE B C 1
ATOM 1732 O O . ILE B 1 84 ? 7.105 -6.496 -14.297 1 98.62 84 ILE B O 1
ATOM 1736 N N . GLU B 1 85 ? 9.258 -6.867 -13.883 1 97.5 85 GLU B N 1
ATOM 1737 C CA . GLU B 1 85 ? 9.57 -5.441 -13.828 1 97.5 85 GLU B CA 1
ATOM 1738 C C . GLU B 1 85 ? 9.266 -4.762 -15.164 1 97.5 85 GLU B C 1
ATOM 1740 O O . GLU B 1 85 ? 8.711 -3.66 -15.188 1 97.5 85 GLU B O 1
ATOM 1745 N N . ALA B 1 86 ? 9.57 -5.43 -16.203 1 98 86 ALA B N 1
ATOM 1746 C CA . ALA B 1 86 ? 9.352 -4.887 -17.531 1 98 86 ALA B CA 1
ATOM 1747 C C . ALA B 1 86 ? 7.875 -4.961 -17.922 1 98 86 ALA B C 1
ATOM 1749 O O . ALA B 1 86 ? 7.379 -4.117 -18.672 1 98 86 ALA B O 1
ATOM 1750 N N . HIS B 1 87 ? 7.148 -5.945 -17.516 1 98.62 87 HIS B N 1
ATOM 1751 C CA . HIS B 1 87 ? 5.746 -6.199 -17.812 1 98.62 87 HIS B CA 1
ATOM 1752 C C . HIS B 1 87 ? 4.969 -6.555 -16.547 1 98.62 87 HIS B C 1
ATOM 1754 O O . HIS B 1 87 ? 4.625 -7.719 -16.344 1 98.62 87 HIS B O 1
ATOM 1760 N N . PRO B 1 88 ? 4.574 -5.574 -15.789 1 98.62 88 PRO B N 1
ATOM 1761 C CA . PRO B 1 88 ? 3.932 -5.84 -14.508 1 98.62 88 PRO B CA 1
ATOM 1762 C C . PRO B 1 88 ? 2.684 -6.711 -14.641 1 98.62 88 PRO B C 1
ATOM 1764 O O . PRO B 1 88 ? 2.254 -7.332 -13.664 1 98.62 88 PRO B O 1
ATOM 1767 N N . ILE B 1 89 ? 2.084 -6.703 -15.883 1 98.75 89 ILE B N 1
ATOM 1768 C CA . ILE B 1 89 ? 0.877 -7.488 -16.109 1 98.75 89 ILE B CA 1
ATOM 1769 C C . ILE B 1 89 ? 1.171 -8.969 -15.883 1 98.75 89 ILE B C 1
ATOM 1771 O O . ILE B 1 89 ? 0.25 -9.781 -15.766 1 98.75 89 ILE B O 1
ATOM 1775 N N . LEU B 1 90 ? 2.455 -9.391 -15.844 1 98.88 90 LEU B N 1
ATOM 1776 C CA . LEU B 1 90 ? 2.863 -10.766 -15.586 1 98.88 90 LEU B CA 1
ATOM 1777 C C . LEU B 1 90 ? 2.613 -11.148 -14.133 1 98.88 90 LEU B C 1
ATOM 1779 O O . LEU B 1 90 ? 2.578 -12.328 -13.789 1 98.88 90 LEU B O 1
ATOM 1783 N N . LEU B 1 91 ? 2.605 -10.188 -13.227 1 98.75 91 LEU B N 1
ATOM 1784 C CA . LEU B 1 91 ? 2.332 -10.469 -11.82 1 98.75 91 LEU B CA 1
ATOM 1785 C C . LEU B 1 91 ? 0.872 -10.859 -11.617 1 98.75 91 LEU B C 1
ATOM 1787 O O . LEU B 1 91 ? -0.033 -10.102 -11.977 1 98.75 91 LEU B O 1
ATOM 1791 N N . ASN B 1 92 ? 0.728 -12.062 -11.125 1 98.25 92 ASN B N 1
ATOM 1792 C CA . ASN B 1 92 ? -0.633 -12.492 -10.828 1 98.25 92 ASN B CA 1
ATOM 1793 C C . ASN B 1 92 ? -1.245 -11.688 -9.688 1 98.25 92 ASN B C 1
ATOM 1795 O O . ASN B 1 92 ? -0.523 -11.094 -8.891 1 98.25 92 ASN B O 1
ATOM 1799 N N . ARG B 1 93 ? -2.555 -11.617 -9.625 1 98.38 93 ARG B N 1
ATOM 1800 C CA . ARG B 1 93 ? -3.289 -10.812 -8.648 1 98.38 93 ARG B CA 1
ATOM 1801 C C . ARG B 1 93 ? -4.574 -11.516 -8.219 1 98.38 93 ARG B C 1
ATOM 1803 O O . ARG B 1 93 ? -5.055 -12.422 -8.906 1 98.38 93 ARG B O 1
ATOM 1810 N N . PRO B 1 94 ? -5.18 -11.102 -7.055 1 98.81 94 PRO B N 1
ATOM 1811 C CA . PRO B 1 94 ? -4.578 -10.156 -6.109 1 98.81 94 PRO B CA 1
ATOM 1812 C C . PRO B 1 94 ? -3.578 -10.82 -5.168 1 98.81 94 PRO B C 1
ATOM 1814 O O . PRO B 1 94 ? -3.74 -11.992 -4.816 1 98.81 94 PRO B O 1
ATOM 1817 N N . LEU B 1 95 ? -2.516 -10.148 -4.879 1 98.88 95 LEU B N 1
ATOM 1818 C CA . LEU B 1 95 ? -1.688 -10.477 -3.723 1 98.88 95 LEU B CA 1
ATOM 1819 C C . LEU B 1 95 ? -2.125 -9.68 -2.498 1 98.88 95 LEU B C 1
ATOM 1821 O O . LEU B 1 95 ? -2.359 -8.469 -2.59 1 98.88 95 LEU B O 1
ATOM 1825 N N . VAL B 1 96 ? -2.289 -10.336 -1.421 1 98.94 96 VAL B N 1
ATOM 1826 C CA . VAL B 1 96 ? -2.699 -9.68 -0.185 1 98.94 96 VAL B CA 1
ATOM 1827 C C . VAL B 1 96 ? -1.623 -9.859 0.882 1 98.94 96 VAL B C 1
ATOM 1829 O O . V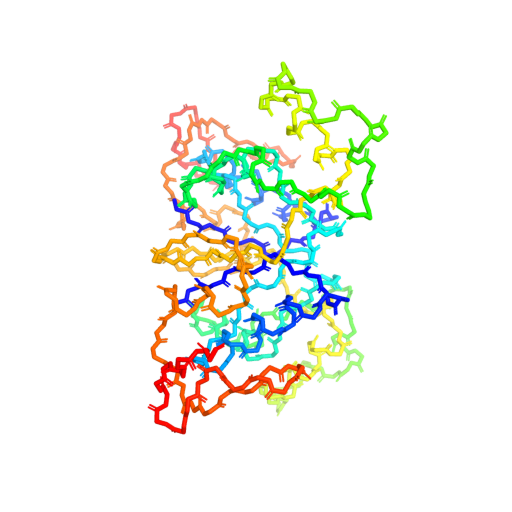AL B 1 96 ? -1.071 -10.953 1.033 1 98.94 96 VAL B O 1
ATOM 1832 N N . VAL B 1 97 ? -1.295 -8.781 1.542 1 98.94 97 VAL B N 1
ATOM 1833 C CA . VAL B 1 97 ? -0.283 -8.75 2.594 1 98.94 97 VAL B CA 1
ATOM 1834 C C . VAL B 1 97 ? -0.923 -8.328 3.914 1 98.94 97 VAL B C 1
ATOM 1836 O O . VAL B 1 97 ? -1.572 -7.281 3.99 1 98.94 97 VAL B O 1
ATOM 1839 N N . THR B 1 98 ? -0.815 -9.164 4.977 1 98.75 98 THR B N 1
ATOM 1840 C CA . THR B 1 98 ? -1.265 -8.867 6.332 1 98.75 98 THR B CA 1
ATOM 1841 C C . THR B 1 98 ? -0.217 -9.289 7.355 1 98.75 98 THR B C 1
ATOM 1843 O O . THR B 1 98 ? 0.755 -9.969 7.016 1 98.75 98 THR B O 1
ATOM 1846 N N . PRO B 1 99 ? -0.417 -8.875 8.609 1 97.75 99 PRO B N 1
ATOM 1847 C CA . PRO B 1 99 ? 0.485 -9.367 9.648 1 97.75 99 PRO B CA 1
ATOM 1848 C C . PRO B 1 99 ? 0.435 -10.891 9.797 1 97.75 99 PRO B C 1
ATOM 1850 O O . PRO B 1 99 ? 1.362 -11.492 10.352 1 97.75 99 PRO B O 1
ATOM 1853 N N . LYS B 1 100 ? -0.57 -11.523 9.328 1 97.75 100 LYS B N 1
ATOM 1854 C CA . LYS B 1 100 ? -0.731 -12.969 9.469 1 97.75 100 LYS B CA 1
ATOM 1855 C C . LYS B 1 100 ? -0.004 -13.711 8.344 1 97.75 100 LYS B C 1
ATOM 1857 O O . LYS B 1 100 ? 0.202 -14.922 8.43 1 97.75 100 LYS B O 1
ATOM 1862 N N . GLY B 1 101 ? 0.335 -12.969 7.281 1 98.31 101 GLY B N 1
ATOM 1863 C CA . GLY B 1 101 ? 1.008 -13.602 6.16 1 98.31 101 GLY B CA 1
ATOM 1864 C C . GLY B 1 101 ? 0.684 -12.945 4.828 1 98.31 101 GLY B C 1
ATOM 1865 O O . GLY B 1 101 ? 0.152 -11.836 4.789 1 98.31 101 GLY B O 1
ATOM 1866 N N . VAL B 1 102 ? 1.121 -13.578 3.754 1 98.81 102 VAL B N 1
ATOM 1867 C CA . VAL B 1 102 ? 0.916 -13.141 2.379 1 98.81 102 VAL B CA 1
ATOM 1868 C C . VAL B 1 102 ? 0.303 -14.273 1.561 1 98.81 102 VAL B C 1
ATOM 1870 O O . VAL B 1 102 ? 0.655 -15.438 1.744 1 98.81 102 VAL B O 1
ATOM 1873 N N . ALA B 1 103 ? -0.586 -13.898 0.627 1 98.81 103 ALA B N 1
ATOM 1874 C CA . ALA B 1 103 ? -1.15 -14.953 -0.219 1 98.81 103 ALA B CA 1
ATOM 1875 C C . ALA B 1 103 ? -1.562 -14.398 -1.579 1 98.81 103 ALA B C 1
ATOM 1877 O O . ALA B 1 103 ? -2.066 -13.273 -1.673 1 98.81 103 ALA B O 1
ATOM 1878 N N . LEU B 1 104 ? -1.254 -15.141 -2.574 1 98.75 104 LEU B N 1
ATOM 1879 C CA . LEU B 1 104 ? -1.964 -14.992 -3.84 1 98.75 104 LEU B CA 1
ATOM 1880 C C . LEU B 1 104 ? -3.389 -15.523 -3.73 1 98.75 104 LEU B C 1
ATOM 1882 O O . LEU B 1 104 ? -3.592 -16.719 -3.533 1 98.75 104 LEU B O 1
ATOM 1886 N N . CYS B 1 105 ? -4.41 -14.719 -3.883 1 98.56 105 CYS B N 1
ATOM 1887 C CA . CYS B 1 105 ? -5.762 -15.078 -3.475 1 98.56 105 CYS B CA 1
ATOM 1888 C C . CYS B 1 105 ? -6.598 -15.508 -4.672 1 98.56 105 CYS B C 1
ATOM 1890 O O . CYS B 1 105 ? -7.594 -14.867 -5.008 1 98.56 105 CYS B O 1
ATOM 1892 N N . ARG B 1 106 ? -6.148 -16.625 -5.16 1 97.56 106 ARG B N 1
ATOM 1893 C CA . ARG B 1 106 ? -6.855 -17.344 -6.215 1 97.56 106 ARG B CA 1
ATOM 1894 C C . ARG B 1 106 ? -7.117 -18.797 -5.812 1 97.56 106 ARG B C 1
ATOM 1896 O O . ARG B 1 106 ? -6.285 -19.672 -6.062 1 97.56 106 ARG B O 1
ATOM 1903 N N . PRO B 1 107 ? -8.258 -18.938 -5.344 1 97.44 107 PRO B N 1
ATOM 1904 C CA . PRO B 1 107 ? -9.5 -18.156 -5.398 1 97.44 107 PRO B CA 1
ATOM 1905 C C . PRO B 1 107 ? -9.555 -17.062 -4.34 1 97.44 107 PRO B C 1
ATOM 1907 O O . PRO B 1 107 ? -8.734 -17.047 -3.416 1 97.44 107 PRO B O 1
ATOM 1910 N N . SER B 1 108 ? -10.602 -16.188 -4.465 1 98.5 108 SER B N 1
ATOM 1911 C CA . SER B 1 108 ? -10.711 -15.016 -3.596 1 98.5 108 SER B CA 1
ATOM 1912 C C . SER B 1 108 ? -10.844 -15.422 -2.133 1 98.5 108 SER B C 1
ATOM 1914 O O . SER B 1 108 ? -10.336 -14.734 -1.243 1 98.5 108 SER B O 1
ATOM 1916 N N . GLU B 1 109 ? -11.461 -16.484 -1.831 1 97 109 GLU B N 1
ATOM 1917 C CA . GLU B 1 109 ? -11.758 -16.859 -0.454 1 97 109 GLU B CA 1
ATOM 1918 C C . GLU B 1 109 ? -10.492 -17.25 0.3 1 97 109 GLU B C 1
ATOM 1920 O O . GLU B 1 109 ? -10.5 -17.359 1.527 1 97 109 GLU B O 1
ATOM 1925 N N . ALA B 1 110 ? -9.375 -17.516 -0.43 1 97.81 110 ALA B N 1
ATOM 1926 C CA . ALA B 1 110 ? -8.094 -17.766 0.219 1 97.81 110 ALA B CA 1
ATOM 1927 C C . ALA B 1 110 ? -7.719 -16.641 1.174 1 97.81 110 ALA B C 1
ATOM 1929 O O . ALA B 1 110 ? -7.012 -16.859 2.16 1 97.81 110 ALA B O 1
ATOM 1930 N N . VAL B 1 111 ? -8.273 -15.461 0.995 1 98.75 111 VAL B N 1
ATOM 1931 C CA . VAL B 1 111 ? -7.926 -14.297 1.799 1 98.75 111 VAL B CA 1
ATOM 1932 C C . VAL B 1 111 ? -8.477 -14.461 3.213 1 98.75 111 VAL B C 1
ATOM 1934 O O . VAL B 1 111 ? -7.992 -13.828 4.152 1 98.75 111 VAL B O 1
ATOM 1937 N N . LEU B 1 112 ? -9.445 -15.273 3.395 1 98.44 112 LEU B N 1
ATOM 1938 C CA . LEU B 1 112 ? -10.102 -15.438 4.684 1 98.44 112 LEU B CA 1
ATOM 1939 C C . LEU B 1 112 ? -9.125 -15.93 5.742 1 98.44 112 LEU B C 1
ATOM 1941 O O . LEU B 1 112 ? -9.242 -15.578 6.918 1 98.44 112 LEU B O 1
ATOM 1945 N N . ASP B 1 113 ? -8.117 -16.656 5.301 1 98.12 113 ASP B N 1
ATOM 1946 C CA . ASP B 1 113 ? -7.121 -17.188 6.23 1 98.12 113 ASP B CA 1
ATOM 1947 C C . ASP B 1 113 ? -6.215 -16.078 6.758 1 98.12 113 ASP B C 1
ATOM 1949 O O . ASP B 1 113 ? -5.492 -16.266 7.738 1 98.12 113 ASP B O 1
ATOM 1953 N N . LEU B 1 114 ? -6.246 -14.914 6.121 1 98.56 114 LEU B N 1
ATOM 1954 C CA . LEU B 1 114 ? -5.355 -13.812 6.477 1 98.56 114 LEU B CA 1
ATOM 1955 C C . LEU B 1 114 ? -6.098 -12.742 7.262 1 98.56 114 LEU B C 1
ATOM 1957 O O . LEU B 1 114 ? -5.523 -11.703 7.598 1 98.56 114 LEU B O 1
ATOM 1961 N N . LEU B 1 115 ? -7.348 -12.914 7.508 1 98.38 115 LEU B N 1
ATOM 1962 C CA . LEU B 1 115 ? -8.195 -11.852 8.031 1 98.38 115 LEU B CA 1
ATOM 1963 C C . LEU B 1 115 ? -8.812 -12.258 9.367 1 98.38 115 LEU B C 1
ATOM 1965 O O . LEU B 1 115 ? -8.914 -13.445 9.672 1 98.38 115 LEU B O 1
ATOM 1969 N N . PRO B 1 116 ? -9.242 -11.25 10.195 1 97.69 116 PRO B N 1
ATOM 1970 C CA . PRO B 1 116 ? -10.141 -11.57 11.305 1 97.69 116 PRO B CA 1
ATOM 1971 C C . PRO B 1 116 ? -11.492 -12.086 10.836 1 97.69 116 PRO B C 1
ATOM 1973 O O . PRO B 1 116 ? -11.719 -12.242 9.633 1 97.69 116 PRO B O 1
ATOM 1976 N N . ALA B 1 117 ? -12.336 -12.312 11.82 1 96.81 117 ALA B N 1
ATOM 1977 C CA . ALA B 1 117 ? -13.656 -12.859 11.516 1 96.81 117 ALA B CA 1
ATOM 1978 C C . ALA B 1 117 ? -14.445 -11.922 10.602 1 96.81 117 ALA B C 1
ATOM 1980 O O . ALA B 1 117 ? -14.383 -10.695 10.758 1 96.81 117 ALA B O 1
ATOM 1981 N N . GLN B 1 118 ? -15.172 -12.508 9.719 1 98.19 118 GLN B N 1
ATOM 1982 C CA . GLN B 1 118 ? -16.094 -11.758 8.867 1 98.19 118 GLN B CA 1
ATOM 1983 C C . GLN B 1 118 ? -17.25 -11.18 9.672 1 98.19 118 GLN B C 1
ATOM 1985 O O . GLN B 1 118 ? -17.656 -11.758 10.688 1 98.19 118 GLN B O 1
ATOM 1990 N N . GLN B 1 119 ? -17.734 -10.047 9.234 1 97.25 119 GLN B N 1
ATOM 1991 C CA . GLN B 1 119 ? -18.75 -9.352 10.008 1 97.25 119 GLN B CA 1
ATOM 1992 C C . GLN B 1 119 ? -20.156 -9.766 9.562 1 97.25 119 GLN B C 1
ATOM 1994 O O . GLN B 1 119 ? -21.141 -9.516 10.266 1 97.25 119 GLN B O 1
ATOM 1999 N N . GLY B 1 120 ? -20.297 -10.375 8.359 1 97.06 120 GLY B N 1
ATOM 2000 C CA . GLY B 1 120 ? -21.578 -10.812 7.824 1 97.06 120 GLY B CA 1
ATOM 2001 C C . GLY B 1 120 ? -21.453 -11.625 6.551 1 97.06 120 GLY B C 1
ATOM 2002 O O . GLY B 1 120 ? -20.359 -12.031 6.176 1 97.06 120 GLY B O 1
ATOM 2003 N N . GLU B 1 121 ? -22.594 -11.828 5.977 1 98 121 GLU B N 1
ATOM 2004 C CA . GLU B 1 121 ? -22.656 -12.641 4.762 1 98 121 GLU B CA 1
ATOM 2005 C C . GLU B 1 121 ? -21.922 -11.969 3.613 1 98 121 GLU B C 1
ATOM 2007 O O . GLU B 1 121 ? -21.938 -10.742 3.479 1 98 121 GLU B O 1
ATOM 2012 N N . PHE B 1 122 ? -21.297 -12.875 2.852 1 98.62 122 PHE B N 1
ATOM 2013 C CA . PHE B 1 122 ? -20.641 -12.375 1.652 1 98.62 122 PHE B CA 1
ATOM 2014 C C . PHE B 1 122 ? -20.859 -13.32 0.479 1 98.62 122 PHE B C 1
ATOM 2016 O O . PHE B 1 122 ? -20.594 -14.523 0.583 1 98.62 122 PHE B O 1
ATOM 2023 N N . THR B 1 123 ? -21.359 -12.758 -0.644 1 98.25 123 THR B N 1
ATOM 2024 C CA . THR B 1 123 ? -21.562 -13.453 -1.912 1 98.25 123 THR B CA 1
ATOM 2025 C C . THR B 1 123 ? -20.703 -12.828 -3.008 1 98.25 123 THR B C 1
ATOM 2027 O O . THR B 1 123 ? -20.734 -11.609 -3.209 1 98.25 123 THR B O 1
ATOM 2030 N N . LYS B 1 124 ? -20.031 -13.719 -3.652 1 97.75 124 LYS B N 1
ATOM 2031 C CA . LYS B 1 124 ? -19.172 -13.25 -4.742 1 97.75 124 LYS B CA 1
ATOM 2032 C C . LYS B 1 124 ? -20.016 -12.758 -5.918 1 97.75 124 LYS B C 1
ATOM 2034 O O . LYS B 1 124 ? -21.234 -12.961 -5.949 1 97.75 124 LYS B O 1
ATOM 2039 N N . GLU B 1 125 ? -19.297 -12.094 -6.797 1 98.06 125 GLU B N 1
ATOM 2040 C CA . GLU B 1 125 ? -19.969 -11.484 -7.938 1 98.06 125 GLU B CA 1
ATOM 2041 C C . GLU B 1 125 ? -20.625 -12.539 -8.828 1 98.06 125 GLU B C 1
ATOM 2043 O O . GLU B 1 125 ? -21.609 -12.258 -9.5 1 98.06 125 GLU B O 1
ATOM 2048 N N . ASP B 1 126 ? -20.094 -13.727 -8.844 1 95.5 126 ASP B N 1
ATOM 2049 C CA . ASP B 1 126 ? -20.641 -14.781 -9.688 1 95.5 126 ASP B CA 1
ATOM 2050 C C . ASP B 1 126 ? -21.797 -15.492 -8.992 1 95.5 126 ASP B C 1
ATOM 2052 O O . ASP B 1 126 ? -22.328 -16.469 -9.516 1 95.5 126 ASP B O 1
ATOM 2056 N N . GLY B 1 127 ? -22.125 -15.078 -7.766 1 96.25 127 GLY B N 1
ATOM 2057 C CA . GLY B 1 127 ? -23.281 -15.609 -7.055 1 96.25 127 GLY B CA 1
ATOM 2058 C C . GLY B 1 127 ? -22.906 -16.641 -6 1 96.25 127 GLY B C 1
ATOM 2059 O O . GLY B 1 127 ? -23.766 -17.078 -5.234 1 96.25 127 GLY B O 1
ATOM 2060 N N . GLU B 1 128 ? -21.656 -16.984 -5.922 1 96.19 128 GLU B N 1
ATOM 2061 C CA . GLU B 1 128 ? -21.219 -17.969 -4.941 1 96.19 128 GLU B CA 1
ATOM 2062 C C . GLU B 1 128 ? -21.141 -17.359 -3.543 1 96.19 128 GLU B C 1
ATOM 2064 O O . GLU B 1 128 ? -20.391 -16.422 -3.311 1 96.19 128 GLU B O 1
ATOM 2069 N N . ARG B 1 129 ? -21.922 -17.875 -2.674 1 96.5 129 ARG B N 1
ATOM 2070 C CA . ARG B 1 129 ? -21.828 -17.469 -1.276 1 96.5 129 ARG B CA 1
ATOM 2071 C C . ARG B 1 129 ? -20.625 -18.094 -0.595 1 96.5 129 ARG B C 1
ATOM 2073 O O . ARG B 1 129 ? -20.469 -19.312 -0.575 1 96.5 129 ARG B O 1
ATOM 2080 N N . VAL B 1 130 ? -19.844 -17.219 0.058 1 97.06 130 VAL B N 1
ATOM 2081 C CA . VAL B 1 130 ? -18.594 -17.75 0.609 1 97.06 130 VAL B CA 1
ATOM 2082 C C . VAL B 1 130 ? -18.562 -17.531 2.119 1 97.06 130 VAL B C 1
ATOM 2084 O O . VAL B 1 130 ? -17.781 -18.172 2.83 1 97.06 130 VAL B O 1
ATOM 2087 N N . VAL B 1 131 ? -1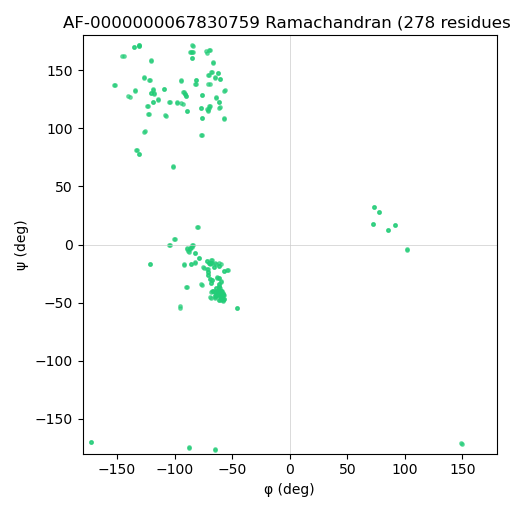9.406 -16.641 2.65 1 97.19 131 VAL B N 1
ATOM 2088 C CA . VAL B 1 131 ? -19.562 -16.359 4.074 1 97.19 131 VAL B CA 1
ATOM 2089 C C . VAL B 1 131 ? -21.047 -16.297 4.422 1 97.19 131 VAL B C 1
ATOM 2091 O O . VAL B 1 131 ? -21.828 -15.68 3.699 1 97.19 131 VAL B O 1
ATOM 2094 N N . ASP B 1 132 ? -21.391 -16.969 5.465 1 96.19 132 ASP B N 1
ATOM 2095 C CA . ASP B 1 132 ? -22.797 -16.953 5.84 1 96.19 132 ASP B CA 1
ATOM 2096 C C . ASP B 1 132 ? -23.109 -15.766 6.75 1 96.19 132 ASP B C 1
ATOM 2098 O O . ASP B 1 132 ? -22.25 -14.914 6.984 1 96.19 132 ASP B O 1
ATOM 2102 N N . GLU B 1 133 ? -24.328 -15.703 7.25 1 94.62 133 GLU B N 1
ATOM 2103 C CA . GLU B 1 133 ? -24.812 -14.547 8 1 94.62 133 GLU B CA 1
ATOM 2104 C C . GLU B 1 133 ? -24.125 -14.438 9.359 1 94.62 133 GLU B C 1
ATOM 2106 O O . GLU B 1 133 ? -24.156 -13.383 9.992 1 94.62 133 GLU B O 1
ATOM 2111 N N . HIS B 1 134 ? -23.484 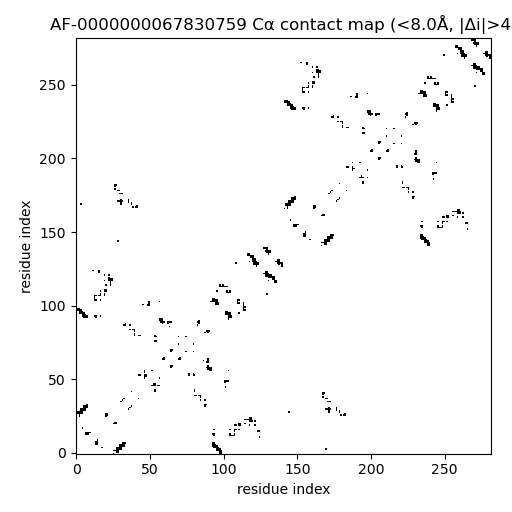-15.508 9.805 1 93.38 134 HIS B N 1
ATOM 2112 C CA . HIS B 1 134 ? -22.812 -15.516 11.102 1 93.38 134 HIS B CA 1
ATOM 2113 C C . HIS B 1 134 ? -21.312 -15.305 10.945 1 93.38 134 HIS B C 1
ATOM 2115 O O . HIS B 1 134 ? -20.562 -15.383 11.922 1 93.38 134 HIS B O 1
ATOM 2121 N N . GLY B 1 135 ? -20.922 -15.062 9.703 1 92.62 135 GLY B N 1
ATOM 2122 C CA . GLY B 1 135 ? -19.516 -14.773 9.445 1 92.62 135 GLY B CA 1
ATOM 2123 C C . GLY B 1 135 ? -18.672 -16.016 9.258 1 92.62 135 GLY B C 1
ATOM 2124 O O . GLY B 1 135 ? -17.438 -15.961 9.312 1 92.62 135 GLY B O 1
ATOM 2125 N N . ARG B 1 136 ? -19.406 -17.141 9.094 1 93.75 136 ARG B N 1
ATOM 2126 C CA . ARG B 1 136 ? -18.703 -18.406 8.945 1 93.75 136 ARG B CA 1
ATOM 2127 C C . ARG B 1 136 ? -18.5 -18.75 7.469 1 93.75 136 ARG B C 1
ATOM 2129 O O . ARG B 1 136 ? -19.375 -18.484 6.641 1 93.75 136 ARG B O 1
ATOM 2136 N N . ARG B 1 137 ? -17.312 -19.281 7.223 1 94.12 137 ARG B N 1
ATOM 2137 C CA . ARG B 1 137 ? -17.016 -19.75 5.871 1 94.12 137 ARG B CA 1
ATOM 2138 C C . ARG B 1 137 ? -18.047 -20.781 5.418 1 94.12 137 ARG B C 1
ATOM 2140 O O . ARG B 1 137 ? -18.406 -21.688 6.184 1 94.12 137 ARG B O 1
ATOM 2147 N N . VAL B 1 138 ? -18.531 -20.531 4.129 1 91.75 138 VAL B N 1
ATOM 2148 C CA . VAL B 1 138 ? -19.453 -21.484 3.52 1 91.75 138 VAL B CA 1
ATOM 2149 C C . VAL B 1 138 ? -18.672 -22.469 2.666 1 91.75 138 VAL B C 1
ATOM 2151 O O . VAL B 1 138 ? -17.781 -22.094 1.902 1 91.75 138 VAL B O 1
ATOM 2154 N N . ALA B 1 139 ? -18.812 -23.703 3.004 1 75.25 139 ALA B N 1
ATOM 2155 C CA . ALA B 1 139 ? -18.156 -24.734 2.227 1 75.25 139 ALA B CA 1
ATOM 2156 C C . ALA B 1 139 ? -18.578 -24.672 0.759 1 75.25 139 ALA B C 1
ATOM 2158 O O . ALA B 1 139 ? -19.734 -24.406 0.449 1 75.25 139 ALA B O 1
ATOM 2159 N N . THR B 1 140 ? -17.625 -24.203 -0.149 1 60.19 140 THR B N 1
ATOM 2160 C CA . THR B 1 140 ? -17.922 -24.219 -1.578 1 60.19 140 THR B CA 1
ATOM 2161 C C . THR B 1 140 ? -18.156 -25.656 -2.066 1 60.19 140 THR B C 1
ATOM 2163 O O . THR B 1 140 ? -17.406 -26.562 -1.714 1 60.19 140 THR B O 1
ATOM 2166 N N . ALA B 1 141 ? -19.484 -25.938 -2.592 1 47.66 141 ALA B N 1
ATOM 2167 C CA . ALA B 1 141 ? -19.859 -27.234 -3.154 1 47.66 141 ALA B CA 1
ATOM 2168 C C . ALA B 1 141 ? -18.953 -27.609 -4.32 1 47.66 141 ALA B C 1
ATOM 2170 O O . ALA B 1 141 ? -18.453 -26.734 -5.039 1 47.66 141 ALA B O 1
#

Solvent-accessible surface area (backbone atoms only — not comparable to full-atom values): 15670 Å² total; per-residue (Å²): 133,70,36,40,32,37,40,47,88,88,35,67,51,26,46,40,33,51,49,52,46,44,43,40,74,41,74,60,49,59,22,50,27,82,83,42,57,74,51,61,69,42,50,53,50,48,23,54,60,41,73,46,50,64,74,72,42,51,30,55,81,97,37,62,33,68,85,70,52,64,80,45,84,80,64,44,64,68,57,51,40,50,48,30,70,76,37,46,71,28,52,48,69,21,34,38,41,34,92,77,41,36,40,73,22,79,58,30,71,61,48,57,81,54,48,70,68,38,73,33,58,40,62,40,92,90,65,51,55,46,25,34,75,84,24,41,77,38,81,78,131,135,70,35,40,33,38,39,44,87,90,35,67,50,26,46,40,32,53,49,54,45,44,43,39,72,40,75,60,49,59,25,50,28,80,84,43,55,75,53,59,69,43,49,52,50,49,22,54,61,42,72,46,49,66,73,73,41,50,30,54,81,96,35,62,32,67,83,70,52,62,79,45,84,80,65,44,65,69,55,51,40,51,47,31,70,76,38,45,71,27,52,47,69,21,35,38,40,33,92,76,40,34,40,74,22,79,56,32,70,61,48,57,82,53,50,70,68,38,72,34,58,40,62,40,91,89,64,52,56,47,24,36,74,84,24,41,79,39,82,77,130

Sequence (282 aa):
MDVVIYHNPDCGTSRNTLGLIRNAGIEPHVVKYLKTPPNRILVRQLAERAGITVRDLLREKGTPYADLGLADPSVTDDQLLDAIEAHPILLNRPLVVTPKGVALCRPSEAVLDLLPAQQGEFTKEDGERVVDEHGRRVATAMDVVIYHNPDCGTSRNTLGLIRNAGIEPHVVKYLKTPPNRILVRQLAERAGITVRDLLREKGTPYADLGLADPSVTDDQLLDAIEAHPILLNRPLVVTPKGVALCRPSEAVLDLLPAQQGEFTKEDGERVVDEHGRRVATA